Protein AF-A0A2N9J745-F1 (afdb_monomer_lite)

Structure (mmCIF, N/CA/C/O backbone):
data_AF-A0A2N9J745-F1
#
_entry.id   AF-A0A2N9J745-F1
#
loop_
_atom_site.group_PDB
_atom_site.id
_atom_site.type_symbol
_atom_site.label_atom_id
_atom_site.label_alt_id
_atom_site.label_comp_id
_atom_site.label_asym_id
_atom_site.label_entity_id
_atom_site.label_seq_id
_atom_site.pdbx_PDB_ins_code
_atom_site.Cartn_x
_atom_site.Cartn_y
_atom_site.Cartn_z
_atom_site.occupancy
_atom_site.B_iso_or_equiv
_atom_site.auth_seq_id
_atom_site.auth_comp_id
_atom_site.auth_asym_id
_atom_site.auth_atom_id
_atom_site.pdbx_PDB_model_num
ATOM 1 N N . MET A 1 1 ? 0.440 18.560 6.713 1.00 38.03 1 MET A N 1
ATOM 2 C CA . MET A 1 1 ? 0.745 17.687 5.558 1.00 38.03 1 MET A CA 1
ATOM 3 C C . MET A 1 1 ? 1.592 18.512 4.597 1.00 38.03 1 MET A C 1
ATOM 5 O O . MET A 1 1 ? 1.171 19.613 4.282 1.00 38.03 1 MET A O 1
ATOM 9 N N . GLY A 1 2 ? 2.815 18.085 4.268 1.00 36.12 2 GLY A N 1
ATOM 10 C CA . GLY A 1 2 ? 3.718 18.851 3.393 1.00 36.12 2 GLY A CA 1
ATOM 11 C C . GLY A 1 2 ? 3.221 18.895 1.945 1.00 36.12 2 GLY A C 1
ATOM 12 O O . GLY A 1 2 ? 2.556 17.961 1.500 1.00 36.12 2 GLY A O 1
ATOM 13 N N . GLU A 1 3 ? 3.528 19.974 1.224 1.00 37.09 3 GLU A N 1
ATOM 14 C CA . GLU A 1 3 ? 3.187 20.131 -0.193 1.00 37.09 3 GLU A CA 1
ATOM 15 C C . GLU A 1 3 ? 3.947 19.099 -1.037 1.00 37.09 3 GLU A C 1
ATOM 17 O O . GLU A 1 3 ? 5.172 19.138 -1.150 1.00 37.09 3 GLU A O 1
ATOM 22 N N . THR A 1 4 ? 3.218 18.156 -1.629 1.00 54.66 4 THR A N 1
ATOM 23 C CA . THR A 1 4 ? 3.731 17.278 -2.685 1.00 54.66 4 THR A CA 1
ATOM 24 C C . THR A 1 4 ? 2.705 17.240 -3.811 1.00 54.66 4 THR A C 1
ATOM 26 O O . THR A 1 4 ? 1.505 17.287 -3.555 1.00 54.66 4 THR A O 1
ATOM 29 N N . ASN A 1 5 ? 3.161 17.131 -5.060 1.00 63.88 5 ASN A N 1
ATOM 30 C CA . ASN A 1 5 ? 2.295 17.026 -6.243 1.00 63.88 5 ASN A CA 1
ATOM 31 C C . ASN A 1 5 ? 1.721 15.605 -6.430 1.00 63.88 5 ASN A C 1
ATOM 33 O O . ASN A 1 5 ? 1.501 15.166 -7.557 1.00 63.88 5 ASN A O 1
ATOM 37 N N . ILE A 1 6 ? 1.559 14.844 -5.346 1.00 71.81 6 ILE A N 1
ATOM 38 C CA . ILE A 1 6 ? 1.092 13.460 -5.408 1.00 71.81 6 ILE A CA 1
ATOM 39 C C . ILE A 1 6 ? -0.432 13.468 -5.390 1.00 71.81 6 ILE A C 1
ATOM 41 O O . ILE A 1 6 ? -1.047 13.962 -4.446 1.00 71.81 6 ILE A O 1
ATOM 45 N N . ASN A 1 7 ? -1.040 12.904 -6.432 1.00 81.25 7 ASN A N 1
ATOM 46 C CA . ASN A 1 7 ? -2.487 12.795 -6.519 1.00 81.25 7 ASN A CA 1
ATOM 47 C C . ASN A 1 7 ? -2.980 11.632 -5.647 1.00 81.25 7 ASN A C 1
ATOM 49 O O . ASN A 1 7 ? -2.693 10.465 -5.930 1.00 81.25 7 ASN A O 1
ATOM 53 N N . VAL A 1 8 ? -3.699 11.962 -4.575 1.00 86.50 8 VAL A N 1
ATOM 54 C CA . VAL A 1 8 ? -4.327 10.984 -3.681 1.00 86.50 8 VAL A CA 1
ATOM 55 C C . VAL A 1 8 ? -5.703 10.638 -4.239 1.00 86.50 8 VAL A C 1
ATOM 57 O O . VAL A 1 8 ? -6.557 11.507 -4.387 1.00 86.50 8 VAL A O 1
ATOM 60 N N . THR A 1 9 ? -5.911 9.361 -4.541 1.00 88.12 9 THR A N 1
ATOM 61 C CA . THR A 1 9 ? -7.157 8.846 -5.135 1.00 88.12 9 THR A CA 1
ATOM 62 C C . THR A 1 9 ? -8.125 8.323 -4.080 1.00 88.12 9 THR A C 1
ATOM 64 O O . THR A 1 9 ? -9.335 8.455 -4.235 1.00 88.12 9 THR A O 1
ATOM 67 N N . GLU A 1 10 ? -7.605 7.756 -2.989 1.00 91.00 10 GLU A N 1
ATOM 68 C CA . GLU A 1 10 ? -8.407 7.163 -1.920 1.00 91.00 10 GLU A CA 1
ATOM 69 C C . GLU A 1 10 ? -7.658 7.238 -0.582 1.00 91.00 10 GLU A C 1
ATOM 71 O O . GLU A 1 10 ? -6.427 7.173 -0.543 1.00 91.00 10 GLU A O 1
ATOM 76 N N . ILE A 1 11 ? -8.394 7.376 0.523 1.00 90.00 11 ILE A N 1
ATOM 77 C CA . ILE A 1 11 ? -7.850 7.336 1.885 1.00 90.00 11 ILE A CA 1
ATOM 78 C C . ILE A 1 11 ? -8.710 6.382 2.704 1.00 90.00 11 ILE A C 1
ATOM 80 O O . ILE A 1 11 ? -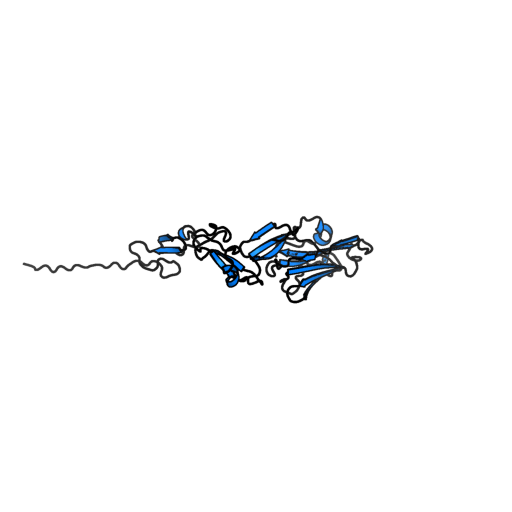9.906 6.618 2.885 1.00 90.00 11 ILE A O 1
ATOM 84 N N . TRP A 1 12 ? -8.094 5.337 3.250 1.00 91.06 12 TRP A N 1
ATOM 85 C CA . TRP A 1 12 ? -8.746 4.442 4.192 1.00 91.06 12 TRP A CA 1
ATOM 86 C C . TRP A 1 12 ? -8.397 4.846 5.610 1.00 91.06 12 TRP A C 1
ATOM 88 O O . TRP A 1 12 ? -7.229 4.990 5.985 1.00 91.06 12 TRP A O 1
ATOM 98 N N . LEU A 1 13 ? -9.434 4.974 6.437 1.00 87.19 13 LEU A N 1
ATOM 99 C CA . LEU A 1 13 ? -9.253 5.353 7.831 1.00 87.19 13 LEU A CA 1
ATOM 100 C C . LEU A 1 13 ? -8.376 4.344 8.579 1.00 87.19 13 LEU A C 1
ATOM 102 O O . LEU A 1 13 ? -7.708 4.755 9.521 1.00 87.19 13 LEU A O 1
ATOM 106 N N . SER A 1 14 ? -8.331 3.078 8.134 1.00 84.00 14 SER A N 1
ATOM 107 C CA . SER A 1 14 ? -7.504 1.975 8.654 1.00 84.00 14 SER A CA 1
ATOM 108 C C . SER A 1 14 ? -5.992 2.225 8.668 1.00 84.00 14 SER A C 1
ATOM 110 O O . SER A 1 14 ? -5.295 1.432 9.292 1.00 84.00 14 SER A O 1
ATOM 112 N N . GLY A 1 15 ? -5.494 3.303 8.053 1.00 87.62 15 GLY A N 1
ATOM 113 C CA . GLY A 1 15 ? -4.063 3.633 8.017 1.00 87.62 15 GLY A CA 1
ATOM 114 C C . GLY A 1 15 ? -3.414 3.415 6.652 1.00 87.62 15 GLY A C 1
ATOM 115 O O . GLY A 1 15 ? -2.195 3.312 6.563 1.00 87.62 15 GLY A O 1
ATOM 116 N N . GLU A 1 16 ? -4.213 3.346 5.587 1.00 91.38 16 GLU A N 1
ATOM 117 C CA . GLU A 1 16 ? -3.726 3.222 4.213 1.00 91.38 16 GLU A CA 1
ATOM 118 C C . GLU A 1 16 ? -4.249 4.376 3.349 1.00 91.38 16 GLU A C 1
ATOM 120 O O . GLU A 1 16 ? -5.315 4.939 3.608 1.00 91.38 16 GLU A O 1
ATOM 125 N N . LEU A 1 17 ? -3.516 4.734 2.302 1.00 91.44 17 LEU A N 1
ATOM 126 C CA . LEU A 1 17 ? -3.957 5.672 1.272 1.00 91.44 17 LEU A CA 1
ATOM 127 C C . LEU A 1 17 ? -3.471 5.211 -0.098 1.00 91.44 17 LEU A C 1
ATOM 129 O O . LEU A 1 17 ? -2.478 4.496 -0.198 1.00 91.44 17 LEU A O 1
ATOM 133 N N . ARG A 1 18 ? -4.162 5.615 -1.159 1.00 91.56 18 ARG A N 1
ATOM 134 C CA . ARG A 1 18 ? -3.836 5.236 -2.533 1.00 91.56 18 ARG A CA 1
ATOM 135 C C . ARG A 1 18 ? -3.440 6.451 -3.347 1.00 91.56 18 ARG A C 1
ATOM 137 O O . ARG A 1 18 ? -4.160 7.451 -3.378 1.00 91.56 18 ARG A O 1
ATOM 144 N N . ILE A 1 19 ? -2.331 6.336 -4.064 1.00 88.38 19 ILE A N 1
ATOM 145 C CA . ILE A 1 19 ? -1.804 7.387 -4.935 1.00 88.38 19 ILE A CA 1
ATOM 146 C C . ILE A 1 19 ? -1.589 6.872 -6.350 1.00 88.38 19 ILE A C 1
ATOM 148 O O . ILE A 1 19 ? -1.430 5.672 -6.562 1.00 88.38 19 ILE A O 1
ATOM 152 N N . THR A 1 20 ? -1.515 7.790 -7.306 1.00 85.12 20 THR A N 1
ATOM 153 C CA . THR A 1 20 ? -0.958 7.495 -8.630 1.00 85.12 20 THR A CA 1
ATOM 154 C C . THR A 1 20 ? 0.567 7.568 -8.588 1.00 85.12 20 THR A C 1
ATOM 156 O O . THR A 1 20 ? 1.124 8.539 -8.065 1.00 85.12 20 THR A O 1
ATOM 159 N N . ALA A 1 21 ? 1.241 6.583 -9.171 1.00 81.00 21 ALA A N 1
ATOM 160 C CA . ALA A 1 21 ? 2.688 6.553 -9.325 1.00 81.00 21 ALA A CA 1
ATOM 161 C C . ALA A 1 21 ? 3.115 6.757 -10.789 1.00 81.00 21 ALA A C 1
ATOM 163 O O . ALA A 1 21 ? 2.308 6.823 -11.707 1.00 81.00 21 ALA A O 1
ATOM 164 N N . TYR A 1 22 ? 4.420 6.881 -11.000 1.00 82.75 22 TYR A N 1
ATOM 165 C CA . TYR A 1 22 ? 5.046 7.047 -12.303 1.00 82.75 22 TYR A CA 1
ATOM 166 C C . TYR A 1 22 ? 5.682 5.724 -12.711 1.00 82.75 22 TYR A C 1
ATOM 168 O O . TYR A 1 22 ? 6.162 4.964 -11.865 1.00 82.75 22 TYR A O 1
ATOM 176 N N . VAL A 1 23 ? 5.697 5.467 -14.014 1.00 88.38 23 VAL A N 1
ATOM 177 C CA . VAL A 1 23 ? 6.301 4.271 -14.600 1.00 88.38 23 VAL A CA 1
ATOM 178 C C . VAL A 1 23 ? 7.723 4.585 -15.048 1.00 88.38 23 VAL A C 1
ATOM 180 O O . VAL A 1 23 ? 7.949 5.582 -15.729 1.00 88.38 23 VAL A O 1
ATOM 183 N N . ALA A 1 24 ? 8.680 3.743 -14.661 1.00 91.69 24 ALA A N 1
ATOM 184 C CA . ALA A 1 24 ? 10.024 3.771 -15.219 1.00 91.69 24 ALA A CA 1
ATOM 185 C C . ALA A 1 24 ? 9.994 3.199 -16.630 1.00 91.69 24 ALA A C 1
ATOM 187 O O . ALA A 1 24 ? 9.346 2.173 -16.843 1.00 91.69 24 ALA A O 1
ATOM 188 N N . GLU A 1 25 ? 10.713 3.820 -17.559 1.00 92.94 25 GLU A N 1
ATOM 189 C CA . GLU A 1 25 ? 10.762 3.369 -18.948 1.00 92.94 25 GLU A CA 1
ATOM 190 C C . GLU A 1 25 ? 12.162 3.485 -19.552 1.00 92.94 25 GLU A C 1
ATOM 192 O O . GLU A 1 25 ? 12.947 4.368 -19.193 1.00 92.94 25 GLU A O 1
ATOM 197 N N . ASP A 1 26 ? 12.480 2.583 -20.475 1.00 95.44 26 ASP A N 1
ATOM 198 C CA . ASP A 1 26 ? 13.692 2.642 -21.289 1.00 95.44 26 ASP A CA 1
ATOM 199 C C . ASP A 1 26 ? 13.382 2.129 -22.698 1.00 95.44 26 ASP A C 1
ATOM 201 O O . ASP A 1 26 ? 13.039 0.957 -22.882 1.00 95.44 26 ASP A O 1
ATOM 205 N N . CYS A 1 27 ? 13.451 3.026 -23.681 1.00 95.50 27 CYS A N 1
ATOM 206 C CA . CYS A 1 27 ? 13.015 2.791 -25.053 1.00 95.50 27 CYS A CA 1
ATOM 207 C C . CYS A 1 27 ? 14.155 2.967 -26.048 1.00 95.50 27 CYS A C 1
ATOM 209 O O . CYS A 1 27 ? 14.960 3.899 -25.955 1.00 95.50 27 CYS A O 1
ATOM 211 N N . TYR A 1 28 ? 14.155 2.117 -27.070 1.00 96.25 28 TYR A N 1
ATOM 212 C CA . TYR A 1 28 ? 15.203 2.055 -28.078 1.00 96.25 28 TYR A CA 1
ATOM 213 C C . TYR A 1 28 ? 14.614 2.055 -29.490 1.00 96.25 28 TYR A C 1
ATOM 215 O O . TYR A 1 28 ? 13.475 1.639 -29.720 1.00 96.25 28 TYR A O 1
ATOM 223 N N . ASN A 1 29 ? 15.389 2.539 -30.458 1.00 95.19 29 ASN A N 1
ATOM 224 C CA . ASN A 1 29 ? 15.079 2.359 -31.873 1.00 95.19 29 ASN A CA 1
ATOM 225 C C . ASN A 1 29 ? 15.618 1.012 -32.397 1.00 95.19 29 ASN A C 1
ATOM 227 O O . ASN A 1 29 ? 16.325 0.297 -31.694 1.00 95.19 29 ASN A O 1
ATOM 231 N N . GLN A 1 30 ? 15.319 0.690 -33.659 1.00 94.50 30 GLN A N 1
ATOM 232 C CA . GLN A 1 30 ? 15.691 -0.591 -34.275 1.00 94.50 30 GLN A CA 1
ATOM 233 C C . GLN A 1 30 ? 17.206 -0.857 -34.310 1.00 94.50 30 GLN A C 1
ATOM 235 O O . GLN A 1 30 ? 17.628 -2.001 -34.412 1.00 94.50 30 GLN A O 1
ATOM 240 N N . THR A 1 31 ? 18.036 0.185 -34.237 1.00 95.00 31 THR A N 1
ATOM 241 C CA . THR A 1 31 ? 19.502 0.064 -34.243 1.00 95.00 31 THR A CA 1
ATOM 242 C C . THR A 1 31 ? 20.105 0.105 -32.836 1.00 95.00 31 THR A C 1
ATOM 244 O O . THR A 1 31 ? 21.306 0.319 -32.715 1.00 95.00 31 THR A O 1
ATOM 247 N N . GLY A 1 32 ? 19.289 0.015 -31.780 1.00 94.19 32 GLY A N 1
ATOM 248 C CA . GLY A 1 32 ? 19.752 0.027 -30.390 1.00 94.19 32 GLY A CA 1
ATOM 249 C C . GLY A 1 32 ? 20.084 1.410 -29.818 1.00 94.19 32 GLY A C 1
ATOM 250 O O . GLY A 1 32 ? 20.638 1.511 -28.723 1.00 94.19 32 GLY A O 1
ATOM 251 N N . TRP A 1 33 ? 19.747 2.510 -30.501 1.00 96.00 33 TRP A N 1
ATOM 252 C CA . TRP A 1 33 ? 19.892 3.845 -29.910 1.00 96.00 33 TRP A CA 1
ATOM 253 C C . TRP A 1 33 ? 18.745 4.114 -28.946 1.00 96.00 33 TRP A C 1
ATOM 255 O O . TRP A 1 33 ? 17.577 4.032 -29.327 1.00 96.00 33 TRP A O 1
ATOM 265 N N . ARG A 1 34 ? 19.082 4.487 -27.710 1.00 95.62 34 ARG A N 1
ATOM 266 C CA . ARG A 1 34 ? 18.101 4.899 -26.703 1.00 95.62 34 ARG A CA 1
ATOM 267 C C . ARG A 1 34 ? 17.419 6.196 -27.139 1.00 95.62 34 ARG A C 1
ATOM 269 O O . ARG A 1 34 ? 18.094 7.209 -27.324 1.00 95.62 34 ARG A O 1
ATOM 276 N N . ILE A 1 35 ? 16.100 6.152 -27.291 1.00 95.25 35 ILE A N 1
ATOM 277 C CA . ILE A 1 35 ? 15.274 7.280 -27.749 1.00 95.25 35 ILE A CA 1
ATOM 278 C C . ILE A 1 35 ? 14.490 7.934 -26.620 1.00 95.25 35 ILE A C 1
ATOM 280 O O . ILE A 1 35 ? 14.228 9.130 -26.697 1.00 95.25 35 ILE A O 1
ATOM 284 N N . ASP A 1 36 ? 14.146 7.171 -25.584 1.00 91.69 36 ASP A N 1
ATOM 285 C CA . ASP A 1 36 ? 13.394 7.675 -24.442 1.00 91.69 36 ASP A CA 1
ATOM 286 C C . ASP A 1 36 ? 13.806 6.951 -23.161 1.00 91.69 36 ASP A C 1
ATOM 288 O O . ASP A 1 36 ? 14.213 5.786 -23.202 1.00 91.69 36 ASP A O 1
ATOM 292 N N . ASN A 1 37 ? 13.753 7.656 -22.034 1.00 92.81 37 ASN A N 1
ATOM 293 C CA . ASN A 1 37 ? 14.082 7.104 -20.726 1.00 92.81 37 ASN A CA 1
ATOM 294 C C . ASN A 1 37 ? 13.452 7.924 -19.601 1.00 92.81 37 ASN A C 1
ATOM 296 O O . ASN A 1 37 ? 13.699 9.124 -19.483 1.00 92.81 37 ASN A O 1
ATOM 300 N N . ASN A 1 38 ? 12.767 7.231 -18.697 1.00 89.81 38 ASN A N 1
ATOM 301 C CA . ASN A 1 38 ? 12.211 7.802 -17.482 1.00 89.81 38 ASN A CA 1
ATOM 302 C C . ASN A 1 38 ? 12.659 6.995 -16.261 1.00 89.81 38 ASN A C 1
ATOM 304 O O . ASN A 1 38 ? 12.547 5.769 -16.227 1.00 89.81 38 ASN A O 1
ATOM 308 N N . ILE A 1 39 ? 13.154 7.693 -15.241 1.00 87.25 39 ILE A N 1
ATOM 309 C CA . ILE A 1 39 ? 13.615 7.100 -13.981 1.00 87.25 39 ILE A CA 1
ATOM 310 C C . ILE A 1 39 ? 12.875 7.804 -12.839 1.00 87.25 39 ILE A C 1
ATOM 312 O O . ILE A 1 39 ? 13.339 8.840 -12.347 1.00 87.25 39 ILE A O 1
ATOM 316 N N . PRO A 1 40 ? 11.699 7.295 -12.439 1.00 84.31 40 PRO A N 1
ATOM 317 C CA . PRO A 1 40 ? 10.906 7.909 -11.397 1.00 84.31 40 PRO A CA 1
ATOM 318 C C . PRO A 1 40 ? 11.539 7.674 -10.027 1.00 84.31 40 PRO A C 1
ATOM 320 O O . PRO A 1 40 ? 11.879 6.552 -9.645 1.00 84.31 40 PRO A O 1
ATOM 323 N N . TRP A 1 41 ? 11.627 8.752 -9.253 1.00 80.12 41 TRP A N 1
ATOM 324 C CA . TRP A 1 41 ? 12.040 8.716 -7.858 1.00 80.12 41 TRP A CA 1
ATOM 325 C C . TRP A 1 41 ? 10.891 9.189 -6.970 1.00 80.12 41 TRP A C 1
ATOM 327 O O . TRP A 1 41 ? 10.210 10.169 -7.274 1.00 80.12 41 TRP A O 1
ATOM 337 N N . PHE A 1 42 ? 10.692 8.493 -5.855 1.00 77.56 42 PHE A N 1
ATOM 338 C CA . PHE A 1 42 ? 9.679 8.821 -4.862 1.00 77.56 42 PHE A CA 1
ATOM 339 C C . PHE A 1 42 ? 10.339 9.114 -3.526 1.00 77.56 42 PHE A C 1
ATOM 341 O O . PHE A 1 42 ? 11.127 8.318 -3.006 1.00 77.56 42 PHE A O 1
ATOM 348 N N . ARG A 1 43 ? 9.983 10.265 -2.954 1.00 78.12 43 ARG A N 1
ATOM 349 C CA . ARG A 1 43 ? 10.400 10.659 -1.612 1.00 78.12 43 ARG A CA 1
ATOM 350 C C . ARG A 1 43 ? 9.171 10.807 -0.725 1.00 78.12 43 ARG A C 1
ATOM 352 O O . ARG A 1 43 ? 8.492 11.829 -0.777 1.00 78.12 43 ARG A O 1
ATOM 359 N N . LEU A 1 44 ? 8.889 9.775 0.063 1.00 79.19 44 LEU A N 1
ATOM 360 C CA . LEU A 1 44 ? 7.674 9.611 0.863 1.00 79.19 44 LEU A CA 1
ATOM 361 C C . LEU A 1 44 ? 8.042 9.407 2.344 1.00 79.19 44 LEU A C 1
ATOM 363 O O . LEU A 1 44 ? 7.722 8.375 2.933 1.00 79.19 44 LEU A O 1
ATOM 367 N N . PRO A 1 45 ? 8.723 10.377 2.984 1.00 74.75 45 PRO A N 1
ATOM 368 C CA . PRO A 1 45 ? 9.357 10.173 4.288 1.00 74.75 45 PRO A CA 1
ATOM 369 C C . PRO A 1 45 ? 8.382 9.704 5.376 1.00 74.75 45 PRO A C 1
ATOM 371 O O . PRO A 1 45 ? 8.785 8.948 6.258 1.00 74.75 45 PRO A O 1
ATOM 374 N N . ASN A 1 46 ? 7.112 10.103 5.263 1.00 79.19 46 ASN A N 1
ATOM 375 C CA . ASN A 1 46 ? 6.055 9.828 6.235 1.00 79.19 46 ASN A CA 1
ATOM 376 C C . ASN A 1 46 ? 5.027 8.795 5.738 1.00 79.19 46 ASN A C 1
ATOM 378 O O . ASN A 1 46 ? 4.047 8.541 6.432 1.00 79.19 46 ASN A O 1
ATOM 382 N N . PHE A 1 47 ? 5.213 8.245 4.533 1.00 84.25 47 PHE A N 1
ATOM 383 C CA . PHE A 1 47 ? 4.239 7.366 3.884 1.00 84.25 47 PHE A CA 1
ATOM 384 C C . PHE A 1 47 ? 4.927 6.123 3.301 1.00 84.25 47 PHE A C 1
ATOM 386 O O . PHE A 1 47 ? 5.148 6.064 2.087 1.00 84.25 47 PHE A O 1
ATOM 393 N N . PRO A 1 48 ? 5.322 5.152 4.148 1.00 84.69 48 PRO A N 1
ATOM 394 C CA . PRO A 1 48 ? 5.945 3.922 3.675 1.00 84.69 48 PRO A CA 1
ATOM 395 C C . PRO A 1 48 ? 5.055 3.193 2.669 1.00 84.69 48 PRO A C 1
ATOM 397 O O . PRO A 1 48 ? 3.834 3.155 2.820 1.00 84.69 48 PRO A O 1
ATOM 400 N N . VAL A 1 49 ? 5.659 2.573 1.658 1.00 85.69 49 VAL A N 1
ATOM 401 C CA . VAL A 1 49 ? 4.924 1.705 0.726 1.00 85.69 49 VAL A CA 1
ATOM 402 C C . VAL A 1 49 ? 4.376 0.490 1.480 1.00 85.69 49 VAL A C 1
ATOM 404 O O . VAL A 1 49 ? 5.078 -0.106 2.292 1.00 85.69 49 VAL A O 1
ATOM 407 N N . SER A 1 50 ? 3.117 0.113 1.229 1.00 86.31 50 SER A N 1
ATOM 408 C CA . SER A 1 50 ? 2.542 -1.093 1.837 1.00 86.31 50 SER A CA 1
ATOM 409 C C . SER A 1 50 ? 3.148 -2.352 1.207 1.00 86.31 50 SER A C 1
ATOM 411 O O . SER A 1 50 ? 2.931 -2.637 0.026 1.00 86.31 50 SER A O 1
ATOM 413 N N . ASN A 1 51 ? 3.909 -3.116 1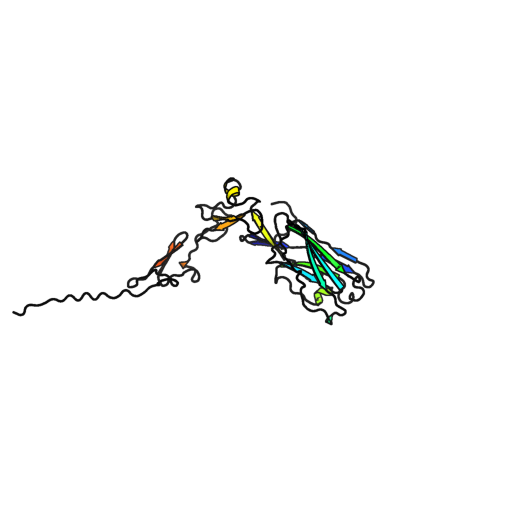.988 1.00 78.88 51 ASN A N 1
ATOM 414 C CA . ASN A 1 51 ? 4.549 -4.365 1.564 1.00 78.88 51 ASN A CA 1
ATOM 415 C C . ASN A 1 51 ? 3.574 -5.523 1.290 1.00 78.88 51 ASN A C 1
ATOM 417 O O . ASN A 1 51 ? 3.939 -6.467 0.596 1.00 78.88 51 ASN A O 1
ATOM 421 N N . THR A 1 52 ? 2.354 -5.455 1.824 1.00 82.75 52 THR A N 1
ATOM 422 C CA . THR A 1 52 ? 1.328 -6.502 1.698 1.00 82.75 52 THR A CA 1
ATOM 423 C C . THR A 1 52 ? 0.317 -6.212 0.602 1.00 82.75 52 THR A C 1
ATOM 425 O O . THR A 1 52 ? -0.388 -7.121 0.179 1.00 82.75 52 THR A O 1
ATOM 428 N N . ARG A 1 53 ? 0.227 -4.959 0.143 1.00 87.88 53 ARG A N 1
ATOM 429 C CA . ARG A 1 53 ? -0.754 -4.545 -0.866 1.00 87.88 53 ARG A CA 1
ATOM 430 C C . ARG A 1 53 ? -0.160 -4.158 -2.201 1.00 87.88 53 ARG A C 1
ATOM 432 O O . ARG A 1 53 ? -0.922 -3.942 -3.136 1.00 87.88 53 ARG A O 1
ATOM 439 N N . ASN A 1 54 ? 1.162 -4.068 -2.313 1.00 86.75 54 ASN A N 1
ATOM 440 C CA . ASN A 1 54 ? 1.816 -3.703 -3.561 1.00 86.75 54 ASN A CA 1
ATOM 441 C C . ASN A 1 54 ? 2.776 -4.778 -4.047 1.00 86.75 54 ASN A C 1
ATOM 443 O O . ASN A 1 54 ? 3.414 -5.481 -3.269 1.00 86.75 54 ASN A O 1
ATOM 447 N N . LYS A 1 55 ? 2.946 -4.815 -5.366 1.00 85.44 55 LYS A N 1
ATOM 448 C CA . LYS A 1 55 ? 3.955 -5.609 -6.057 1.00 85.44 55 LYS A CA 1
ATOM 449 C C . LYS A 1 55 ? 4.831 -4.712 -6.921 1.00 85.44 55 LYS A C 1
ATOM 451 O O . LYS A 1 55 ? 4.345 -3.815 -7.612 1.00 85.44 55 LYS A O 1
ATOM 456 N N . PHE A 1 56 ? 6.129 -4.995 -6.930 1.00 87.06 56 PHE A N 1
ATOM 457 C CA . PHE A 1 56 ? 7.026 -4.474 -7.954 1.00 87.06 56 PHE A CA 1
ATOM 458 C C . PHE A 1 56 ? 6.851 -5.301 -9.230 1.00 87.06 56 PHE A C 1
ATOM 460 O O . PHE A 1 56 ? 6.861 -6.528 -9.163 1.00 87.06 56 PHE A O 1
ATOM 467 N N . THR A 1 57 ? 6.646 -4.639 -10.368 1.00 87.25 57 THR A N 1
ATOM 468 C CA . THR A 1 57 ? 6.396 -5.272 -11.667 1.00 87.25 57 THR A CA 1
ATOM 469 C C . THR A 1 57 ? 7.363 -4.718 -12.705 1.00 87.25 57 THR A C 1
ATOM 471 O O . THR A 1 57 ? 7.564 -3.508 -12.785 1.00 87.25 57 THR A O 1
ATOM 474 N N . ALA A 1 58 ? 7.919 -5.607 -13.526 1.00 90.25 58 ALA A N 1
ATOM 475 C CA . ALA A 1 58 ? 8.691 -5.265 -14.713 1.00 90.25 58 ALA A CA 1
ATOM 476 C C . ALA A 1 58 ? 8.036 -5.876 -15.957 1.00 90.25 58 ALA A C 1
ATOM 478 O O . ALA A 1 58 ? 7.525 -6.996 -15.899 1.00 90.25 58 ALA A O 1
ATOM 479 N N . ILE A 1 59 ? 8.057 -5.140 -17.065 1.00 90.44 59 ILE A N 1
ATOM 480 C CA . ILE A 1 59 ? 7.517 -5.544 -18.362 1.00 90.44 59 ILE A CA 1
ATOM 481 C C . ILE A 1 59 ? 8.603 -5.341 -19.405 1.00 90.44 59 ILE A C 1
ATOM 483 O O . ILE A 1 59 ? 9.153 -4.249 -19.526 1.00 90.44 59 ILE A O 1
ATOM 487 N N . GLY A 1 60 ? 8.863 -6.380 -20.184 1.00 91.62 60 GLY A N 1
ATOM 488 C CA . GLY A 1 60 ? 9.756 -6.305 -21.326 1.00 91.62 60 GLY A CA 1
ATOM 489 C C . GLY A 1 60 ? 10.427 -7.638 -21.616 1.00 91.62 60 GLY A C 1
ATOM 490 O O . GLY A 1 60 ? 10.239 -8.629 -20.901 1.00 91.62 60 GLY A O 1
ATOM 491 N N . CYS A 1 61 ? 11.176 -7.646 -22.702 1.00 91.94 61 CYS A N 1
ATOM 492 C CA . CYS A 1 61 ? 12.055 -8.702 -23.151 1.00 91.94 61 CYS A CA 1
ATOM 493 C C . CYS A 1 61 ? 13.449 -8.093 -23.279 1.00 91.94 61 CYS A C 1
ATOM 495 O O . CYS A 1 61 ? 13.556 -6.944 -23.689 1.00 91.94 61 CYS A O 1
ATOM 497 N N . ASP A 1 62 ? 14.509 -8.836 -22.951 1.00 93.12 62 ASP A N 1
ATOM 498 C CA . ASP A 1 62 ? 15.857 -8.253 -22.881 1.00 93.12 62 ASP A CA 1
ATOM 499 C C . ASP A 1 62 ? 15.957 -7.157 -21.794 1.00 93.12 62 ASP A C 1
ATOM 501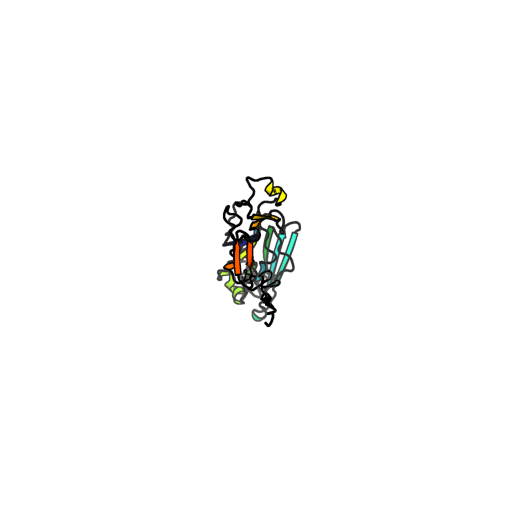 O O . ASP A 1 62 ? 16.685 -6.178 -21.926 1.00 93.12 62 ASP A O 1
ATOM 505 N N . THR A 1 63 ? 15.229 -7.348 -20.686 1.00 92.50 63 THR A N 1
ATOM 506 C CA . THR A 1 63 ? 14.963 -6.330 -19.661 1.00 92.50 63 THR A CA 1
ATOM 507 C C . THR A 1 63 ? 15.494 -6.736 -18.293 1.00 92.50 63 THR A C 1
ATOM 509 O O . THR A 1 63 ? 15.270 -7.858 -17.826 1.00 92.50 63 THR A O 1
ATOM 512 N N . TYR A 1 64 ? 16.086 -5.783 -17.577 1.00 93.00 64 TYR A N 1
ATOM 513 C CA . TYR A 1 64 ? 16.253 -5.858 -16.132 1.00 93.00 64 TYR A CA 1
ATOM 514 C C . TYR A 1 64 ? 15.752 -4.584 -15.457 1.00 93.00 64 TYR A C 1
ATOM 516 O O . TYR A 1 64 ? 16.007 -3.465 -15.898 1.00 93.00 64 TYR A O 1
ATOM 524 N N . ALA A 1 65 ? 15.029 -4.761 -14.361 1.00 92.50 65 ALA A N 1
ATOM 525 C CA . ALA A 1 65 ? 14.490 -3.685 -13.554 1.00 92.50 65 ALA A CA 1
ATOM 526 C C . ALA A 1 65 ? 14.968 -3.822 -12.116 1.00 92.50 65 ALA A C 1
ATOM 528 O O . ALA A 1 65 ? 15.061 -4.930 -11.587 1.00 92.50 65 ALA A O 1
ATOM 529 N N . MET A 1 66 ? 15.247 -2.699 -11.471 1.00 90.06 66 MET A N 1
ATOM 530 C CA . MET A 1 66 ? 15.676 -2.656 -10.081 1.00 90.06 66 MET A CA 1
ATOM 531 C C . MET A 1 66 ? 14.882 -1.602 -9.331 1.00 90.06 66 MET A C 1
ATOM 533 O O . MET A 1 66 ? 14.660 -0.503 -9.838 1.00 90.06 66 MET A O 1
ATOM 537 N N . ILE A 1 67 ? 14.500 -1.936 -8.107 1.00 86.75 67 ILE A N 1
ATOM 538 C CA . ILE A 1 67 ? 13.969 -0.995 -7.135 1.00 86.75 67 ILE A CA 1
ATOM 539 C C . ILE A 1 67 ? 14.924 -0.944 -5.948 1.00 86.75 67 ILE A C 1
ATOM 541 O O . ILE A 1 67 ? 15.307 -1.972 -5.382 1.00 86.75 67 ILE A O 1
ATOM 545 N N . TRP A 1 68 ? 15.313 0.272 -5.587 1.00 83.88 68 TRP A N 1
ATOM 546 C CA . TRP A 1 68 ? 16.171 0.537 -4.440 1.00 83.88 68 TRP A CA 1
ATOM 547 C C . TRP A 1 68 ? 15.396 1.380 -3.451 1.00 83.88 68 TRP A C 1
ATOM 549 O O . TRP A 1 68 ? 14.859 2.421 -3.827 1.00 83.88 68 TRP A O 1
ATOM 559 N N . GLY A 1 69 ? 15.344 0.928 -2.206 1.00 77.88 69 GLY A N 1
ATOM 560 C CA . GLY A 1 69 ? 14.631 1.588 -1.129 1.00 77.88 69 GLY A CA 1
ATOM 561 C C . GLY A 1 69 ? 15.528 1.866 0.069 1.00 77.88 69 GLY A C 1
ATOM 562 O O . GLY A 1 69 ? 16.529 1.180 0.294 1.00 77.88 69 GLY A O 1
ATOM 563 N N . SER A 1 70 ? 15.160 2.877 0.851 1.00 69.69 70 SER A N 1
ATOM 564 C CA . SER A 1 70 ? 15.815 3.190 2.122 1.00 69.69 70 SER A CA 1
ATOM 565 C C . SER A 1 70 ? 14.781 3.453 3.218 1.00 69.69 70 SER A C 1
ATOM 567 O O . SER A 1 70 ? 13.920 4.323 3.043 1.00 69.69 70 SER A O 1
ATOM 569 N N . SER A 1 71 ? 14.903 2.752 4.347 1.00 65.75 71 SER A N 1
ATOM 570 C CA . SER A 1 71 ? 14.272 3.114 5.628 1.00 65.75 71 SER A CA 1
ATOM 571 C C . SER A 1 71 ? 15.343 3.192 6.729 1.00 65.75 71 SER A C 1
ATOM 573 O O . SER A 1 71 ? 15.817 4.287 7.019 1.00 65.75 71 SER A O 1
ATOM 575 N N . GLU A 1 72 ? 15.808 2.048 7.243 1.00 63.25 72 GLU A N 1
ATOM 576 C CA . GLU A 1 72 ? 16.953 1.913 8.171 1.00 63.25 72 GLU A CA 1
ATOM 577 C C . GLU A 1 72 ? 18.190 1.283 7.508 1.00 63.25 72 GLU A C 1
ATOM 579 O O . GLU A 1 72 ? 19.328 1.594 7.856 1.00 63.25 72 GLU A O 1
ATOM 584 N N . THR A 1 73 ? 17.970 0.417 6.517 1.00 63.03 73 THR A N 1
ATOM 585 C CA . THR A 1 73 ? 19.009 -0.188 5.674 1.00 63.03 73 THR A CA 1
ATOM 586 C C . THR A 1 73 ? 18.688 0.060 4.203 1.00 63.03 73 THR A C 1
ATOM 588 O O . THR A 1 73 ? 17.539 0.328 3.840 1.00 63.03 73 THR A O 1
ATOM 591 N N . THR A 1 74 ? 19.705 0.021 3.340 1.00 71.25 74 THR A N 1
ATOM 592 C CA . THR A 1 74 ? 19.486 0.087 1.891 1.00 71.25 74 THR A CA 1
ATOM 593 C C . THR A 1 74 ? 19.090 -1.284 1.388 1.00 71.25 74 THR A C 1
ATOM 595 O O . THR A 1 74 ? 19.867 -2.235 1.487 1.00 71.25 74 THR A O 1
ATOM 598 N N . TYR A 1 75 ? 17.900 -1.373 0.817 1.00 74.19 75 TYR A N 1
ATOM 599 C CA . TYR A 1 75 ? 17.391 -2.598 0.236 1.00 74.19 75 TYR A CA 1
ATOM 600 C C . TYR A 1 75 ? 17.320 -2.463 -1.278 1.00 74.19 75 TYR A C 1
ATOM 602 O O . TYR A 1 75 ? 16.999 -1.404 -1.817 1.00 74.19 75 TYR A O 1
ATOM 610 N N . THR A 1 76 ? 17.645 -3.544 -1.974 1.00 80.69 76 THR A N 1
ATOM 611 C CA . THR A 1 76 ? 17.599 -3.619 -3.431 1.00 80.69 76 THR A CA 1
ATOM 612 C C . THR A 1 76 ? 16.948 -4.923 -3.827 1.00 80.69 76 THR A C 1
ATOM 614 O O . THR A 1 76 ? 17.376 -5.987 -3.384 1.00 80.69 76 THR A O 1
ATOM 617 N N . THR A 1 77 ? 15.955 -4.847 -4.700 1.00 84.69 77 THR A N 1
ATOM 618 C CA . THR A 1 77 ? 15.415 -6.022 -5.378 1.00 84.69 77 THR A CA 1
ATOM 619 C C . THR A 1 77 ? 15.187 -5.709 -6.840 1.00 84.69 77 THR A C 1
ATOM 621 O O . THR A 1 77 ? 15.275 -4.557 -7.269 1.00 84.69 77 THR A O 1
ATOM 624 N N . GLY A 1 78 ? 14.951 -6.739 -7.634 1.00 86.38 78 GLY A N 1
ATOM 625 C CA . GLY A 1 78 ? 14.877 -6.570 -9.066 1.00 86.38 78 GLY A CA 1
ATOM 626 C C . GLY A 1 78 ? 14.206 -7.724 -9.768 1.00 86.38 78 GLY A C 1
ATOM 627 O O . GLY A 1 78 ? 13.928 -8.775 -9.191 1.00 86.38 78 GLY A O 1
ATOM 628 N N . CYS A 1 79 ? 13.964 -7.476 -11.042 1.00 88.00 79 CYS A N 1
ATOM 629 C CA . CYS A 1 79 ? 13.321 -8.383 -11.955 1.00 88.00 79 CYS A CA 1
ATOM 630 C C . CYS A 1 79 ? 14.113 -8.472 -13.241 1.00 88.00 79 CYS A C 1
ATOM 632 O O . CYS A 1 79 ? 14.593 -7.464 -13.749 1.00 88.00 79 CYS A O 1
ATOM 634 N N . ILE A 1 80 ? 14.242 -9.687 -13.757 1.00 89.06 80 ILE A N 1
ATOM 635 C CA . ILE A 1 80 ? 14.936 -9.972 -15.007 1.00 89.06 80 ILE A CA 1
ATOM 636 C C . ILE A 1 80 ? 13.952 -10.711 -15.907 1.00 89.06 80 ILE A C 1
ATOM 638 O O . ILE A 1 80 ? 13.327 -11.680 -15.473 1.00 89.06 80 ILE A O 1
ATOM 642 N N . SER A 1 81 ? 13.820 -10.245 -17.144 1.00 89.25 81 SER A N 1
ATOM 643 C CA . SER A 1 81 ? 12.982 -10.850 -18.174 1.00 89.25 81 SER A CA 1
ATOM 644 C C . SER A 1 81 ? 13.790 -10.982 -19.458 1.00 89.25 81 SER A C 1
ATOM 646 O O . SER A 1 81 ? 14.155 -9.991 -20.089 1.00 89.25 81 SER A O 1
ATOM 648 N N . LEU A 1 82 ? 14.098 -12.223 -19.829 1.00 89.56 82 LEU A N 1
ATOM 649 C CA . LEU A 1 82 ? 14.877 -12.562 -21.015 1.00 89.56 82 LEU A CA 1
ATOM 650 C C . LEU A 1 82 ? 14.047 -13.489 -21.898 1.00 89.56 82 LEU A C 1
ATOM 652 O O . LEU A 1 82 ? 13.566 -14.523 -21.436 1.00 89.56 82 LEU A O 1
ATOM 656 N N . CYS A 1 83 ? 13.910 -13.130 -23.167 1.00 89.00 83 CYS A N 1
ATOM 657 C CA . CYS A 1 83 ? 13.266 -13.941 -24.191 1.00 89.00 83 CYS A CA 1
ATOM 658 C C . CYS A 1 83 ? 13.953 -13.700 -25.537 1.00 89.00 83 CYS A C 1
ATOM 660 O O . CYS A 1 83 ? 14.614 -12.680 -25.729 1.00 89.00 83 CYS A O 1
ATOM 662 N N . ALA A 1 84 ? 13.831 -14.668 -26.445 1.00 85.62 84 ALA A N 1
ATOM 663 C CA . ALA A 1 84 ? 14.355 -14.556 -27.803 1.00 85.62 84 ALA A CA 1
ATOM 664 C C . ALA A 1 84 ? 13.239 -14.186 -28.786 1.00 85.62 84 ALA A C 1
ATOM 666 O O . ALA A 1 84 ? 13.442 -13.365 -29.672 1.00 85.62 84 ALA A O 1
ATOM 667 N N . ASP A 1 85 ? 12.046 -14.753 -28.590 1.00 86.75 85 ASP A N 1
ATOM 668 C CA . ASP A 1 85 ? 10.874 -14.508 -29.419 1.00 86.75 85 ASP A CA 1
ATOM 669 C C . ASP A 1 85 ? 9.656 -14.086 -28.587 1.00 86.75 85 ASP A C 1
ATOM 671 O O . ASP A 1 85 ? 9.482 -14.480 -27.431 1.00 86.75 85 ASP A O 1
ATOM 675 N N . LYS A 1 86 ? 8.704 -13.401 -29.236 1.00 86.00 86 LYS A N 1
ATOM 676 C CA . LYS A 1 86 ? 7.393 -13.049 -28.657 1.00 86.00 86 LYS A CA 1
ATOM 677 C C . LYS A 1 86 ? 6.630 -14.256 -28.084 1.00 86.00 86 LYS A C 1
ATOM 679 O O . LYS A 1 86 ? 5.823 -14.098 -27.176 1.00 86.00 86 LYS A O 1
ATOM 684 N N . LYS A 1 87 ? 6.866 -15.456 -28.622 1.00 86.38 87 LYS A N 1
ATOM 685 C CA . LYS A 1 87 ? 6.227 -16.713 -28.192 1.00 86.38 87 LYS A CA 1
ATOM 686 C C . LYS A 1 87 ? 6.779 -17.259 -26.867 1.00 86.38 87 LYS A C 1
ATOM 688 O O . LYS A 1 87 ? 6.100 -18.047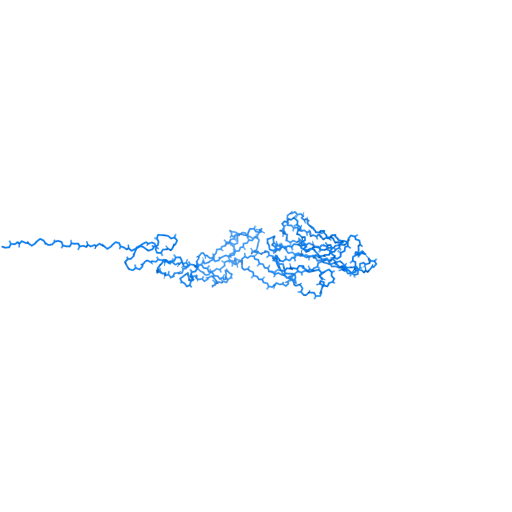 -26.220 1.00 86.38 87 LYS A O 1
ATOM 693 N N . ASP A 1 88 ? 7.989 -16.848 -26.483 1.00 83.00 88 ASP A N 1
ATOM 694 C CA . ASP A 1 88 ? 8.656 -17.294 -25.254 1.00 83.00 88 ASP A CA 1
ATOM 695 C C . ASP A 1 88 ? 8.218 -16.460 -24.043 1.00 83.00 88 ASP A C 1
ATOM 697 O O . ASP A 1 88 ? 8.528 -16.788 -22.897 1.00 83.00 88 ASP A O 1
ATOM 701 N N . VAL A 1 89 ? 7.496 -15.366 -24.299 1.00 81.38 89 VAL A N 1
ATOM 702 C CA . VAL A 1 89 ? 6.947 -14.477 -23.283 1.00 81.38 89 VAL A CA 1
ATOM 703 C C . VAL A 1 89 ? 5.880 -15.237 -22.507 1.00 81.38 89 VAL A C 1
ATOM 705 O O . VAL A 1 89 ? 4.772 -15.477 -22.985 1.00 81.38 89 VAL A O 1
ATOM 708 N N . VAL A 1 90 ? 6.220 -15.608 -21.279 1.00 73.00 90 VAL A N 1
ATOM 709 C CA . VAL A 1 90 ? 5.266 -16.181 -20.332 1.00 73.00 90 VAL A CA 1
ATOM 710 C C . VAL A 1 90 ? 4.595 -15.037 -19.582 1.00 73.00 90 VAL A C 1
ATOM 712 O O . VAL A 1 90 ? 5.270 -14.106 -19.146 1.00 73.00 90 VAL A O 1
ATOM 715 N N . GLU A 1 91 ? 3.281 -15.126 -19.371 1.00 65.19 91 GLU A N 1
ATOM 716 C CA . GLU A 1 91 ? 2.544 -14.238 -18.465 1.00 65.19 91 GLU A CA 1
ATOM 717 C C . GLU A 1 91 ? 2.978 -14.479 -17.009 1.00 65.19 91 GLU A C 1
ATOM 719 O O . GLU A 1 91 ? 2.299 -15.125 -16.211 1.00 65.19 91 GLU A O 1
ATOM 724 N N . ARG A 1 92 ? 4.167 -14.000 -16.657 1.00 57.66 92 ARG A N 1
ATOM 725 C CA . ARG A 1 92 ? 4.704 -14.045 -15.304 1.00 57.66 92 ARG A CA 1
ATOM 726 C C . ARG A 1 92 ? 5.120 -12.643 -14.916 1.00 57.66 92 ARG A C 1
ATOM 728 O O . ARG A 1 92 ? 6.092 -12.106 -15.433 1.00 57.66 92 ARG A O 1
ATOM 735 N N . SER A 1 93 ? 4.394 -12.061 -13.968 1.00 54.16 93 SER A N 1
ATOM 736 C CA . SER A 1 93 ? 4.909 -10.919 -13.227 1.00 54.16 93 SER A CA 1
ATOM 737 C C . SER A 1 93 ? 6.096 -11.404 -12.410 1.00 54.16 93 SER A C 1
ATOM 739 O O . SER A 1 93 ? 5.939 -12.265 -11.542 1.00 54.16 93 SER A O 1
ATOM 741 N N . CYS A 1 94 ? 7.281 -10.874 -12.683 1.00 59.53 94 CYS A N 1
ATOM 742 C CA . CYS A 1 94 ? 8.352 -11.003 -11.718 1.00 59.53 94 CYS A CA 1
ATOM 743 C C . CYS A 1 94 ? 7.982 -10.171 -10.484 1.00 59.53 94 CYS A C 1
ATOM 745 O O . CYS A 1 94 ? 7.665 -8.990 -10.605 1.00 59.53 94 CYS A O 1
ATOM 747 N N . SER A 1 95 ? 7.999 -10.810 -9.317 1.00 54.56 95 SER A N 1
ATOM 748 C CA . SER A 1 95 ? 7.886 -10.162 -8.015 1.00 54.56 95 SER A CA 1
ATOM 749 C C . SER A 1 95 ? 9.222 -10.362 -7.312 1.00 54.56 95 SER A C 1
ATOM 751 O O . SER A 1 95 ? 9.595 -11.493 -7.000 1.00 54.56 95 SER A O 1
ATOM 753 N N . GLY A 1 96 ? 9.984 -9.280 -7.148 1.00 52.66 96 GLY A N 1
ATOM 754 C CA . GLY A 1 96 ? 11.272 -9.321 -6.458 1.00 52.66 96 GLY A CA 1
ATOM 755 C C . GLY A 1 96 ? 11.127 -9.888 -5.040 1.00 52.66 96 GLY A C 1
ATOM 756 O O . GLY A 1 96 ? 10.134 -9.637 -4.360 1.00 52.66 96 GLY A O 1
ATOM 757 N N . ILE A 1 97 ? 12.110 -10.673 -4.592 1.00 44.75 97 ILE A N 1
ATOM 758 C CA . ILE A 1 97 ? 12.096 -11.321 -3.273 1.00 44.75 97 ILE A CA 1
ATOM 759 C C . ILE A 1 97 ? 12.442 -10.290 -2.194 1.00 44.75 97 ILE A C 1
ATOM 761 O O . ILE A 1 97 ? 13.622 -10.068 -1.923 1.00 44.75 97 ILE A O 1
ATOM 765 N N . GLY A 1 98 ? 11.428 -9.691 -1.564 1.00 51.94 98 GLY A N 1
ATOM 766 C CA . GLY A 1 98 ? 11.515 -9.089 -0.228 1.00 51.94 98 GLY A CA 1
ATOM 767 C C . GLY A 1 98 ? 10.558 -7.925 0.034 1.00 51.94 98 GLY A C 1
ATOM 768 O O . GLY A 1 98 ? 9.809 -7.494 -0.839 1.00 51.94 98 GLY A O 1
ATOM 769 N N . SER A 1 99 ? 10.537 -7.497 1.296 1.00 60.28 99 SER A N 1
ATOM 770 C CA . SER A 1 99 ? 9.518 -6.600 1.847 1.00 60.28 99 SER A CA 1
ATOM 771 C C . SER A 1 99 ? 9.651 -5.182 1.295 1.00 60.28 99 SER A C 1
ATOM 773 O O . SER A 1 99 ? 10.722 -4.595 1.412 1.00 60.28 99 SER A O 1
ATOM 775 N N . LEU A 1 100 ? 8.581 -4.613 0.728 1.00 63.75 100 LEU A N 1
ATOM 776 C CA . LEU A 1 100 ? 8.556 -3.240 0.199 1.00 63.75 100 LEU A CA 1
ATOM 777 C C . LEU A 1 100 ? 8.378 -2.168 1.299 1.00 63.75 100 LEU A C 1
ATOM 779 O O . LEU A 1 100 ? 7.678 -1.185 1.085 1.00 63.75 100 LEU A O 1
ATOM 783 N N . ASP A 1 101 ? 9.008 -2.330 2.464 1.00 63.88 101 ASP A N 1
ATOM 784 C CA . ASP A 1 101 ? 8.884 -1.395 3.596 1.00 63.88 101 ASP A CA 1
ATOM 785 C C . ASP A 1 101 ? 9.871 -0.221 3.476 1.00 63.88 101 ASP A C 1
ATOM 787 O O . ASP A 1 101 ? 10.836 -0.095 4.239 1.00 63.88 101 ASP A O 1
ATOM 791 N N . PHE A 1 102 ? 9.652 0.642 2.479 1.00 72.88 102 PHE A N 1
ATOM 792 C CA . PHE A 1 102 ? 10.513 1.800 2.208 1.00 72.88 102 PHE A CA 1
ATOM 793 C C . PHE A 1 102 ? 9.747 3.114 2.251 1.00 72.88 102 PHE A C 1
ATOM 795 O O . PHE A 1 102 ? 8.646 3.224 1.713 1.00 72.88 102 PHE A O 1
ATOM 802 N N . ASN A 1 103 ? 10.396 4.141 2.800 1.00 72.00 103 ASN A N 1
ATOM 803 C CA . ASN A 1 103 ? 9.869 5.508 2.824 1.00 72.00 103 ASN A CA 1
ATOM 804 C C . ASN A 1 103 ? 10.390 6.318 1.631 1.00 72.00 103 ASN A C 1
ATOM 806 O O . ASN A 1 103 ? 9.824 7.335 1.258 1.00 72.00 103 ASN A O 1
ATOM 810 N N . ASN A 1 104 ? 11.482 5.888 1.003 1.00 77.62 104 ASN A N 1
ATOM 811 C CA . ASN A 1 104 ? 11.965 6.463 -0.246 1.00 77.62 104 ASN A CA 1
ATOM 812 C C . ASN A 1 104 ? 12.403 5.326 -1.149 1.00 77.62 104 ASN A C 1
ATOM 814 O O . ASN A 1 104 ? 13.099 4.421 -0.680 1.00 77.62 104 ASN A O 1
ATOM 818 N N . PHE A 1 105 ? 12.027 5.388 -2.421 1.00 81.56 105 PHE A N 1
ATOM 819 C CA . PHE A 1 105 ? 12.463 4.403 -3.395 1.00 81.56 105 PHE A CA 1
ATOM 820 C C . PHE A 1 105 ? 12.692 5.027 -4.767 1.00 81.56 105 PHE A C 1
ATOM 822 O O . PHE A 1 105 ? 12.103 6.046 -5.134 1.00 81.56 105 PHE A O 1
ATOM 829 N N . ASN A 1 106 ? 13.575 4.395 -5.527 1.00 86.50 106 ASN A N 1
ATOM 830 C CA . ASN A 1 106 ? 13.848 4.725 -6.914 1.00 86.50 106 ASN A CA 1
ATOM 831 C C . ASN A 1 106 ? 13.684 3.453 -7.747 1.00 86.50 106 ASN A C 1
ATOM 833 O O . ASN A 1 106 ? 14.071 2.371 -7.297 1.00 86.50 106 ASN A O 1
ATOM 837 N N . ILE A 1 107 ? 13.092 3.586 -8.928 1.00 89.06 107 ILE A N 1
ATOM 838 C CA . ILE A 1 107 ? 12.887 2.481 -9.857 1.00 89.06 107 ILE A CA 1
ATOM 839 C C . ILE A 1 107 ? 13.703 2.761 -11.108 1.00 89.06 107 ILE A C 1
ATOM 841 O O . ILE A 1 107 ? 13.549 3.798 -11.747 1.00 89.06 107 ILE A O 1
ATOM 845 N N . SER A 1 108 ? 14.529 1.797 -11.496 1.00 91.81 108 SER A N 1
ATOM 846 C CA . SER A 1 108 ? 15.137 1.776 -12.818 1.00 91.81 108 SER A CA 1
ATOM 847 C C . SER A 1 108 ? 14.672 0.578 -13.614 1.00 91.81 108 SER A C 1
ATOM 849 O O . SER A 1 108 ? 14.391 -0.495 -13.077 1.00 91.81 108 SER A O 1
ATOM 851 N N . VAL A 1 109 ? 14.666 0.770 -14.921 1.00 93.88 109 VAL A N 1
ATOM 852 C CA . VAL A 1 109 ? 14.559 -0.291 -15.903 1.00 93.88 109 VAL A CA 1
ATOM 853 C C . VAL A 1 109 ? 15.584 -0.026 -16.992 1.00 93.88 109 VAL A C 1
ATOM 855 O O . VAL A 1 109 ? 15.881 1.131 -17.298 1.00 93.88 109 VAL A O 1
ATOM 858 N N . ARG A 1 110 ? 16.191 -1.096 -17.492 1.00 94.88 110 ARG A N 1
ATOM 859 C CA . ARG A 1 110 ? 17.250 -1.082 -18.495 1.00 94.88 110 ARG A CA 1
ATOM 860 C C . ARG A 1 110 ? 17.163 -2.327 -19.367 1.00 94.88 110 ARG A C 1
ATOM 862 O O . ARG A 1 110 ? 16.566 -3.329 -18.970 1.00 94.88 110 ARG A O 1
ATOM 869 N N . SER A 1 111 ? 17.802 -2.256 -20.527 1.00 95.31 111 SER A N 1
ATOM 870 C CA . SER A 1 111 ? 17.958 -3.380 -21.445 1.00 95.31 111 SER A CA 1
ATOM 871 C C . SER A 1 111 ? 19.395 -3.909 -21.459 1.00 95.31 111 SER A C 1
ATOM 873 O O . SER A 1 111 ? 20.337 -3.142 -21.245 1.00 95.31 111 SER A O 1
ATOM 875 N N . TYR A 1 112 ? 19.577 -5.216 -21.683 1.00 94.75 112 TYR A N 1
ATOM 876 C CA . TYR A 1 112 ? 20.918 -5.804 -21.817 1.00 94.75 112 TYR A CA 1
ATOM 877 C C . TYR A 1 112 ? 21.525 -5.585 -23.206 1.00 94.75 112 TYR A C 1
ATOM 879 O O . TYR A 1 112 ? 22.724 -5.327 -23.298 1.00 94.75 112 TYR A O 1
ATOM 887 N N . ASN A 1 113 ? 20.722 -5.681 -24.269 1.00 94.62 113 ASN A N 1
ATOM 888 C CA . ASN A 1 113 ? 21.167 -5.603 -25.663 1.00 94.62 113 ASN A CA 1
ATOM 889 C C . ASN A 1 113 ? 20.485 -4.458 -26.427 1.00 94.62 113 ASN A C 1
ATOM 891 O O . ASN A 1 113 ? 20.307 -4.533 -27.641 1.00 94.62 113 ASN A O 1
ATOM 895 N N . ASN A 1 114 ? 20.079 -3.404 -25.714 1.00 95.75 114 ASN A N 1
ATOM 896 C CA . ASN A 1 114 ? 19.395 -2.227 -26.257 1.00 95.75 114 ASN A CA 1
ATOM 897 C C . ASN A 1 114 ? 18.178 -2.571 -27.141 1.00 95.75 114 ASN A C 1
ATOM 899 O O . ASN A 1 114 ? 17.889 -1.874 -28.113 1.00 95.75 114 ASN A O 1
ATOM 903 N N . HIS A 1 115 ? 17.497 -3.677 -26.827 1.00 94.69 115 HIS A N 1
ATOM 904 C CA . HIS A 1 115 ? 16.406 -4.274 -27.596 1.00 94.69 115 HIS A CA 1
ATOM 905 C C . HIS A 1 115 ? 16.720 -4.602 -29.067 1.00 94.69 115 HIS A C 1
ATOM 907 O O . HIS A 1 115 ? 15.791 -4.882 -29.819 1.00 94.69 115 HIS A O 1
ATOM 913 N N . GLU A 1 116 ? 17.982 -4.631 -29.510 1.00 93.75 116 GLU A N 1
ATOM 914 C CA . GLU A 1 116 ? 18.333 -4.822 -30.930 1.00 93.75 116 GLU A CA 1
ATOM 9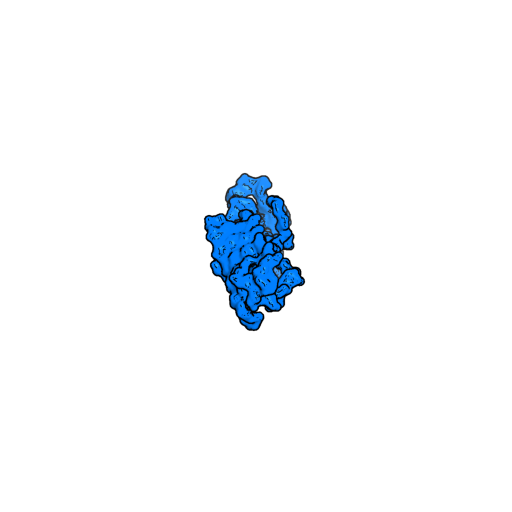15 C C . GLU A 1 116 ? 17.715 -6.093 -31.540 1.00 93.75 116 GLU A C 1
ATOM 917 O O . GLU A 1 116 ? 17.303 -6.102 -32.699 1.00 93.75 116 GLU A O 1
ATOM 922 N N . THR A 1 117 ? 17.601 -7.164 -30.750 1.00 92.31 117 THR A N 1
ATOM 923 C CA . THR A 1 117 ? 17.072 -8.466 -31.187 1.00 92.31 117 THR A CA 1
ATOM 924 C C . THR A 1 117 ? 15.566 -8.635 -30.980 1.00 92.31 117 THR A C 1
ATOM 926 O O . THR A 1 117 ? 14.977 -9.545 -31.560 1.00 92.31 117 THR A O 1
ATOM 929 N N . VAL A 1 118 ? 14.933 -7.782 -30.170 1.00 94.06 118 VAL A N 1
ATOM 930 C CA . VAL A 1 118 ? 13.518 -7.909 -29.762 1.00 94.06 118 VAL A CA 1
ATOM 931 C C . VAL A 1 118 ? 12.663 -6.710 -30.175 1.00 94.06 118 VAL A C 1
ATOM 933 O O . VAL A 1 118 ? 11.444 -6.737 -29.999 1.00 94.06 118 VAL A O 1
ATOM 936 N N . TRP A 1 119 ? 13.273 -5.677 -30.767 1.00 94.62 119 TRP A N 1
ATOM 937 C CA . TRP A 1 119 ? 12.655 -4.389 -31.094 1.00 94.62 119 TRP A CA 1
ATOM 938 C C . TRP A 1 119 ? 11.335 -4.517 -31.864 1.00 94.62 119 TRP A C 1
ATOM 940 O O . TRP A 1 119 ? 10.382 -3.784 -31.595 1.00 94.62 119 TRP A O 1
ATOM 950 N N . ASP A 1 120 ? 11.248 -5.499 -32.768 1.00 93.31 120 ASP A N 1
ATOM 951 C CA . ASP A 1 120 ? 10.062 -5.768 -33.589 1.00 93.31 120 ASP A CA 1
ATOM 952 C C . ASP A 1 120 ? 8.787 -6.004 -32.764 1.00 93.31 120 ASP A C 1
ATOM 954 O O . ASP A 1 120 ? 7.682 -5.761 -33.257 1.00 93.31 120 ASP A O 1
ATOM 958 N N . PHE A 1 121 ? 8.903 -6.469 -31.517 1.00 92.50 121 PHE A N 1
ATOM 959 C CA . PHE A 1 121 ? 7.766 -6.688 -30.621 1.00 92.50 121 PHE A CA 1
ATOM 960 C C . PHE A 1 121 ? 7.922 -6.063 -29.231 1.00 92.50 121 PHE A C 1
ATOM 962 O O . PHE A 1 121 ? 6.917 -5.966 -28.526 1.00 92.50 121 PHE A O 1
ATOM 969 N N . ASN A 1 122 ? 9.126 -5.635 -28.845 1.00 93.69 122 ASN A N 1
ATOM 970 C CA . ASN A 1 122 ? 9.408 -4.974 -27.579 1.00 93.69 122 ASN A CA 1
ATOM 971 C C . ASN A 1 122 ? 10.407 -3.808 -27.751 1.00 93.69 122 ASN A C 1
ATOM 973 O O . ASN A 1 122 ? 11.601 -3.979 -27.534 1.00 93.69 122 ASN A O 1
ATOM 977 N N . PRO A 1 123 ? 9.944 -2.612 -28.158 1.00 95.12 123 PRO A N 1
ATOM 978 C CA . PRO A 1 123 ? 10.804 -1.435 -28.300 1.00 95.12 123 PRO A CA 1
ATOM 979 C C . PRO A 1 123 ? 11.145 -0.767 -26.959 1.00 95.12 123 PRO A C 1
ATOM 981 O O . PRO A 1 123 ? 12.145 -0.051 -26.873 1.00 95.12 123 PRO A O 1
ATOM 984 N N . CYS A 1 124 ? 10.345 -1.008 -25.916 1.00 94.56 124 CYS A N 1
ATOM 985 C CA . CYS A 1 124 ? 10.449 -0.356 -24.615 1.00 94.56 124 CYS A CA 1
ATOM 986 C C . CYS A 1 124 ? 10.332 -1.353 -23.461 1.00 94.56 124 CYS A C 1
ATOM 988 O O . CYS A 1 124 ? 9.559 -2.309 -23.515 1.00 94.56 124 CYS A O 1
ATOM 990 N N . SER A 1 125 ? 11.074 -1.081 -22.397 1.00 93.88 125 SER A N 1
ATOM 991 C CA . SER A 1 125 ? 11.015 -1.794 -21.129 1.00 93.88 125 SER A CA 1
ATOM 992 C C . SER A 1 125 ? 10.379 -0.894 -20.080 1.00 93.88 125 SER A C 1
ATOM 994 O O . SER A 1 125 ? 10.675 0.299 -20.052 1.00 93.88 125 SER A O 1
ATOM 996 N N . TYR A 1 126 ? 9.557 -1.457 -19.196 1.00 92.19 126 TYR A N 1
ATOM 997 C CA . TYR A 1 126 ? 8.842 -0.710 -18.161 1.00 92.19 126 TYR A CA 1
ATOM 998 C C . TYR A 1 126 ? 9.015 -1.333 -16.779 1.00 92.19 126 TYR A C 1
ATOM 1000 O O . TYR A 1 126 ? 9.090 -2.555 -16.645 1.00 92.19 126 TYR A O 1
ATOM 1008 N N . ALA A 1 127 ? 9.025 -0.511 -15.732 1.00 90.81 127 ALA A N 1
ATOM 1009 C CA . ALA A 1 127 ? 8.971 -0.992 -14.355 1.00 90.81 127 ALA A CA 1
ATOM 1010 C C . ALA A 1 127 ? 8.212 -0.038 -13.435 1.00 90.81 127 ALA A C 1
ATOM 1012 O O . ALA A 1 127 ? 8.330 1.181 -13.543 1.00 90.81 127 ALA A O 1
ATOM 1013 N N . PHE A 1 128 ? 7.428 -0.588 -12.514 1.00 89.06 128 PHE A N 1
ATOM 1014 C CA . PHE A 1 128 ? 6.603 0.200 -11.602 1.00 89.06 128 PHE A CA 1
ATOM 1015 C C . PHE A 1 128 ? 6.175 -0.609 -10.378 1.00 89.06 128 PHE A C 1
ATOM 1017 O O . PHE A 1 128 ? 6.201 -1.841 -10.371 1.00 89.06 128 PHE A O 1
ATOM 1024 N N . VAL A 1 129 ? 5.762 0.101 -9.331 1.00 87.44 129 VAL A N 1
ATOM 1025 C CA . VAL A 1 129 ? 5.036 -0.477 -8.196 1.00 87.44 129 VAL A CA 1
ATOM 1026 C C . VAL A 1 129 ? 3.548 -0.301 -8.465 1.00 87.44 129 VAL A C 1
ATOM 1028 O O . VAL A 1 129 ? 3.127 0.740 -8.966 1.00 87.44 129 VAL A O 1
ATOM 1031 N N . VAL A 1 130 ? 2.758 -1.327 -8.176 1.00 87.75 130 VAL A N 1
ATOM 1032 C CA . VAL A 1 130 ? 1.305 -1.296 -8.350 1.00 87.75 130 VAL A CA 1
ATOM 1033 C C . VAL A 1 130 ? 0.635 -2.139 -7.281 1.00 87.75 130 VAL A C 1
ATOM 1035 O O . VAL A 1 130 ? 1.202 -3.132 -6.822 1.00 87.75 130 VAL A O 1
ATOM 1038 N N . GLU A 1 131 ? -0.581 -1.768 -6.918 1.00 89.12 131 GLU A N 1
ATOM 1039 C CA . GLU A 1 131 ? -1.429 -2.549 -6.040 1.00 89.12 131 GLU A CA 1
ATOM 1040 C C . GLU A 1 131 ? -1.632 -3.975 -6.575 1.00 89.12 131 GLU A C 1
ATOM 1042 O O . GLU A 1 131 ? -1.785 -4.225 -7.781 1.00 89.12 131 GLU A O 1
ATOM 1047 N N . GLU A 1 132 ? -1.617 -4.940 -5.663 1.00 85.69 132 GLU A N 1
ATOM 1048 C CA . GLU A 1 132 ? -1.833 -6.337 -5.987 1.00 85.69 132 GLU A CA 1
ATOM 1049 C C . GLU A 1 132 ? -3.206 -6.535 -6.649 1.00 85.69 132 GLU A C 1
ATOM 1051 O O . GLU A 1 132 ? -4.233 -6.032 -6.205 1.00 85.69 132 GLU A O 1
ATOM 1056 N N . GLY A 1 133 ? -3.219 -7.245 -7.779 1.00 83.38 133 GLY A N 1
ATOM 1057 C CA . GLY A 1 133 ? -4.429 -7.469 -8.575 1.00 83.38 133 GLY A CA 1
ATOM 1058 C C . GLY A 1 133 ? -4.858 -6.307 -9.483 1.00 83.38 133 GLY A C 1
ATOM 1059 O O . GLY A 1 133 ? -5.622 -6.558 -10.416 1.00 83.38 133 GLY A O 1
ATOM 1060 N N . ALA A 1 134 ? -4.337 -5.087 -9.298 1.00 84.31 134 ALA A N 1
ATOM 1061 C CA . ALA A 1 134 ? -4.745 -3.925 -10.097 1.00 84.31 134 ALA A CA 1
ATOM 1062 C C . ALA A 1 134 ? -4.172 -3.930 -11.527 1.00 84.31 134 ALA A C 1
ATOM 1064 O O . ALA A 1 134 ? -4.798 -3.414 -12.450 1.00 84.31 134 ALA A O 1
ATOM 1065 N N . TYR A 1 135 ? -3.021 -4.576 -11.740 1.00 84.94 135 TYR A N 1
ATOM 1066 C CA . TYR A 1 135 ? -2.428 -4.757 -13.069 1.00 84.94 135 TYR A CA 1
ATOM 1067 C C . TYR A 1 135 ? -2.384 -6.228 -13.496 1.00 84.94 135 TYR A C 1
ATOM 1069 O O . TYR A 1 135 ? -1.843 -7.085 -12.776 1.00 84.94 135 TYR A O 1
ATOM 1077 N N . LYS A 1 136 ? -2.897 -6.482 -14.707 1.00 84.81 136 LYS A N 1
ATOM 1078 C CA . LYS A 1 136 ? -2.843 -7.760 -15.425 1.00 84.81 136 LYS A CA 1
ATOM 1079 C C . LYS A 1 136 ? -2.108 -7.565 -16.748 1.00 84.81 136 LYS A C 1
ATOM 1081 O O . LYS A 1 136 ? -2.565 -6.806 -17.601 1.00 84.81 136 LYS A O 1
ATOM 1086 N N . PHE A 1 137 ? -0.988 -8.264 -16.882 1.00 85.44 137 PHE A N 1
ATOM 1087 C CA . PHE A 1 137 ? -0.153 -8.231 -18.074 1.00 85.44 137 PHE A CA 1
ATOM 1088 C C . PHE A 1 137 ? -0.888 -8.797 -19.295 1.00 85.44 137 PHE A C 1
ATOM 1090 O O . PHE A 1 137 ? -1.625 -9.774 -19.185 1.00 85.44 137 PHE A O 1
ATOM 1097 N N . SER A 1 138 ? -0.653 -8.181 -20.448 1.00 87.12 138 SER A N 1
ATOM 1098 C CA . SER A 1 138 ? -0.993 -8.670 -21.779 1.00 87.12 138 SER A CA 1
ATOM 1099 C C . SER A 1 138 ? 0.246 -8.611 -22.665 1.00 87.12 138 SER A C 1
ATOM 1101 O O . SER A 1 138 ? 1.032 -7.673 -22.587 1.00 87.12 138 SER A O 1
ATOM 1103 N N . ILE A 1 139 ? 0.398 -9.556 -23.591 1.00 86.81 139 ILE A N 1
ATOM 1104 C CA . ILE A 1 139 ? 1.521 -9.564 -24.541 1.00 86.81 139 ILE A CA 1
ATOM 1105 C C . ILE A 1 139 ? 1.577 -8.277 -25.393 1.00 86.81 139 ILE A C 1
ATOM 1107 O O . ILE A 1 139 ? 2.660 -7.870 -25.816 1.00 86.81 139 ILE A O 1
ATOM 1111 N N . GLN A 1 140 ? 0.444 -7.610 -25.644 1.00 88.19 140 GLN A N 1
ATOM 1112 C CA . GLN A 1 140 ? 0.418 -6.300 -26.314 1.00 88.19 140 GLN A CA 1
ATOM 1113 C C . GLN A 1 140 ? 1.171 -5.211 -25.536 1.00 88.19 140 GLN A C 1
ATOM 1115 O O . GLN A 1 140 ? 1.700 -4.291 -26.156 1.00 88.19 140 GLN A O 1
ATOM 1120 N N . ASP A 1 141 ? 1.296 -5.340 -24.213 1.00 88.62 141 ASP A N 1
ATOM 1121 C CA . ASP A 1 141 ? 1.997 -4.372 -23.362 1.00 88.62 141 ASP A CA 1
ATOM 1122 C C . ASP A 1 141 ? 3.497 -4.308 -23.672 1.00 88.62 141 ASP A C 1
ATOM 1124 O O . ASP A 1 141 ? 4.151 -3.326 -23.352 1.00 88.62 141 ASP A O 1
ATOM 1128 N N . LEU A 1 142 ? 4.063 -5.301 -24.364 1.00 90.12 142 LEU A N 1
ATOM 1129 C CA . LEU A 1 142 ? 5.445 -5.205 -24.836 1.00 90.12 142 LEU A CA 1
ATOM 1130 C C . LEU A 1 142 ? 5.643 -4.082 -25.861 1.00 90.12 142 LEU A C 1
ATOM 1132 O O . LEU A 1 142 ? 6.762 -3.594 -25.993 1.00 90.12 142 LEU A O 1
ATOM 1136 N N . ARG A 1 143 ? 4.587 -3.666 -26.571 1.00 88.94 143 ARG A N 1
ATOM 1137 C CA . ARG A 1 143 ? 4.663 -2.645 -27.626 1.00 88.94 143 ARG A CA 1
ATOM 1138 C C . ARG A 1 143 ? 3.793 -1.421 -27.358 1.00 88.94 143 ARG A C 1
ATOM 1140 O O . ARG A 1 143 ? 4.221 -0.318 -27.670 1.00 88.94 143 ARG A O 1
ATOM 1147 N N . ASP A 1 144 ? 2.617 -1.614 -26.765 1.00 85.06 144 ASP A N 1
ATOM 1148 C CA . ASP A 1 144 ? 1.570 -0.590 -26.664 1.00 85.06 144 ASP A CA 1
ATOM 1149 C C . ASP A 1 144 ? 1.255 -0.185 -25.211 1.00 85.06 144 ASP A C 1
ATOM 1151 O O . ASP A 1 144 ? 0.161 0.307 -24.928 1.00 85.06 144 ASP A O 1
ATOM 1155 N N . PHE A 1 145 ? 2.186 -0.388 -24.270 1.00 83.88 145 PHE A N 1
ATOM 1156 C CA . PHE A 1 145 ? 1.958 -0.111 -22.845 1.00 83.88 145 PHE A CA 1
ATOM 1157 C C . PHE A 1 145 ? 1.475 1.322 -22.576 1.00 83.88 145 PHE A C 1
ATOM 1159 O O . PHE A 1 145 ? 0.497 1.516 -21.859 1.00 83.88 145 PHE A O 1
ATOM 1166 N N . THR A 1 146 ? 2.108 2.322 -23.197 1.00 70.06 146 THR A N 1
ATOM 1167 C CA . THR A 1 146 ? 1.793 3.752 -23.009 1.00 70.06 146 THR A CA 1
ATOM 1168 C C . THR A 1 146 ? 0.425 4.160 -23.557 1.00 70.06 146 THR A C 1
ATOM 1170 O O . THR A 1 146 ? -0.125 5.175 -23.135 1.00 70.06 146 THR A O 1
ATOM 1173 N N . ASN A 1 147 ? -0.161 3.364 -24.458 1.00 64.44 147 ASN A N 1
ATOM 1174 C CA . ASN A 1 147 ? -1.510 3.596 -24.979 1.00 64.44 147 ASN A CA 1
ATOM 1175 C C . ASN A 1 147 ? -2.604 3.095 -24.029 1.00 64.44 147 ASN A C 1
ATOM 1177 O O . ASN A 1 147 ? -3.781 3.405 -24.227 1.00 64.44 147 ASN A O 1
ATOM 1181 N N . ARG A 1 148 ? -2.249 2.321 -22.997 1.00 63.03 148 ARG A N 1
ATOM 1182 C CA . ARG A 1 148 ? -3.181 1.977 -21.927 1.00 63.03 148 ARG A CA 1
ATOM 1183 C C . ARG A 1 148 ? -3.122 3.094 -20.890 1.00 63.03 148 ARG A C 1
ATOM 1185 O O . ARG A 1 148 ? -2.059 3.412 -20.371 1.00 63.03 148 ARG A O 1
ATOM 1192 N N . THR A 1 149 ? -4.273 3.660 -20.541 1.00 54.78 149 THR A N 1
ATOM 1193 C CA . THR A 1 149 ? -4.453 4.481 -19.335 1.00 54.78 149 THR A CA 1
ATOM 1194 C C . THR A 1 149 ? -4.303 3.589 -18.100 1.00 54.78 149 THR A C 1
ATOM 1196 O O . THR A 1 149 ? -5.270 3.258 -17.419 1.00 54.78 149 THR A O 1
ATOM 1199 N N . ILE A 1 150 ? -3.088 3.103 -17.846 1.00 62.44 150 ILE A N 1
ATOM 1200 C CA . ILE A 1 150 ? -2.772 2.372 -16.624 1.00 62.44 150 ILE A CA 1
ATOM 1201 C C . ILE A 1 150 ? -2.483 3.429 -15.576 1.00 62.44 150 ILE A C 1
ATOM 1203 O O . ILE A 1 150 ? -1.382 3.968 -15.490 1.00 62.44 150 ILE A O 1
ATOM 1207 N N . GLU A 1 151 ? -3.497 3.725 -14.774 1.00 66.56 151 GLU A N 1
ATOM 1208 C CA . GLU A 1 151 ? -3.270 4.365 -13.491 1.00 66.56 151 GLU A CA 1
ATOM 1209 C C . GLU A 1 151 ? -2.503 3.361 -12.630 1.00 66.56 151 GLU A C 1
ATOM 1211 O O . GLU A 1 151 ? -3.047 2.362 -12.155 1.00 66.56 151 GLU A O 1
ATOM 1216 N N . THR A 1 152 ? -1.198 3.570 -12.481 1.00 77.94 152 THR A N 1
ATOM 1217 C CA . THR A 1 152 ? -0.390 2.787 -11.549 1.00 77.94 152 THR A CA 1
ATOM 1218 C C . THR A 1 152 ? -0.732 3.241 -10.140 1.00 77.94 152 THR A C 1
ATOM 1220 O O . THR A 1 152 ? -0.177 4.194 -9.596 1.00 77.94 152 THR A O 1
ATOM 1223 N N . LEU A 1 153 ? -1.727 2.576 -9.568 1.00 87.50 153 LEU A N 1
ATOM 1224 C CA . LEU A 1 153 ? -2.194 2.837 -8.218 1.00 87.50 153 LEU A CA 1
ATOM 1225 C C . LEU A 1 153 ? -1.259 2.152 -7.224 1.00 87.50 153 LEU A C 1
ATOM 1227 O O . LEU A 1 153 ? -1.014 0.953 -7.332 1.00 87.50 153 LEU A O 1
ATOM 1231 N N . VAL A 1 154 ? -0.740 2.913 -6.264 1.00 88.44 154 VAL A N 1
ATOM 1232 C CA . VAL A 1 154 ? 0.147 2.428 -5.200 1.00 88.44 154 VAL A CA 1
ATOM 1233 C C . VAL A 1 154 ? -0.492 2.716 -3.854 1.00 88.44 154 VAL A C 1
ATOM 1235 O O . VAL A 1 154 ? -0.966 3.826 -3.610 1.00 88.44 154 VAL A O 1
ATOM 1238 N N . VAL A 1 155 ? -0.482 1.718 -2.976 1.00 91.19 155 VAL A N 1
ATOM 1239 C CA . VAL A 1 155 ? -0.991 1.835 -1.609 1.00 91.19 155 VAL A CA 1
ATOM 1240 C C . VAL A 1 155 ? 0.149 2.195 -0.658 1.00 91.19 155 VAL A C 1
ATOM 1242 O O . VAL A 1 155 ? 1.154 1.494 -0.572 1.00 91.19 155 VAL A O 1
ATOM 1245 N N . LEU A 1 156 ? 0.004 3.285 0.080 1.00 89.12 156 LEU A N 1
ATOM 1246 C CA . LEU A 1 156 ? 0.944 3.715 1.108 1.00 89.12 156 LEU A CA 1
ATOM 1247 C C . LEU A 1 156 ? 0.308 3.558 2.484 1.00 89.12 156 LEU A C 1
ATOM 1249 O O . LEU A 1 156 ? -0.895 3.753 2.650 1.00 89.12 156 LEU A O 1
ATOM 1253 N N . ASN A 1 157 ? 1.132 3.258 3.474 1.00 88.62 157 ASN A N 1
ATOM 1254 C CA . ASN A 1 157 ? 0.764 3.299 4.877 1.00 88.62 157 ASN A CA 1
ATOM 1255 C C . ASN A 1 157 ? 0.873 4.739 5.388 1.00 88.62 157 ASN A C 1
ATOM 1257 O O . ASN A 1 157 ? 1.786 5.472 5.007 1.00 88.62 157 ASN A O 1
ATOM 1261 N N . TRP A 1 158 ? -0.026 5.147 6.278 1.00 89.44 158 TRP A N 1
ATOM 1262 C CA . TRP A 1 158 ? 0.051 6.434 6.963 1.00 89.44 158 TRP A CA 1
ATOM 1263 C C . TRP A 1 158 ? -0.242 6.287 8.454 1.00 89.44 158 TRP A C 1
ATOM 1265 O O . TRP A 1 158 ? -1.012 5.430 8.884 1.00 89.44 158 TRP A O 1
ATOM 1275 N N . ALA A 1 159 ? 0.376 7.160 9.242 1.00 91.25 159 ALA A N 1
ATOM 1276 C CA . ALA A 1 159 ? 0.141 7.300 10.671 1.00 91.25 159 ALA A CA 1
ATOM 1277 C C . ALA A 1 159 ? 0.145 8.786 11.051 1.00 91.25 159 ALA A C 1
ATOM 1279 O O . ALA A 1 159 ? 0.585 9.648 10.284 1.00 91.25 159 ALA A O 1
ATOM 1280 N N . ILE A 1 160 ? -0.392 9.099 12.226 1.00 90.12 160 ILE A N 1
ATOM 1281 C CA . ILE A 1 160 ? -0.519 10.471 12.713 1.00 90.12 160 ILE A CA 1
ATOM 1282 C C . ILE A 1 160 ? 0.725 10.832 13.503 1.00 90.12 160 ILE A C 1
ATOM 1284 O O . ILE A 1 160 ? 0.994 10.244 14.551 1.00 90.12 160 ILE A O 1
ATOM 1288 N N . GLY A 1 161 ? 1.438 11.845 13.012 1.00 88.38 161 GLY A N 1
ATOM 1289 C CA . GLY A 1 161 ? 2.657 12.343 13.638 1.00 88.38 161 GLY A CA 1
ATOM 1290 C C . GLY A 1 161 ? 3.732 11.265 13.793 1.00 88.38 161 GLY A C 1
ATOM 1291 O O . GLY A 1 161 ? 3.654 10.189 13.209 1.00 88.38 161 GLY A O 1
ATOM 1292 N N . ASP A 1 162 ? 4.728 11.572 14.621 1.00 88.44 162 ASP A N 1
ATOM 1293 C CA . ASP A 1 162 ? 5.860 10.676 14.900 1.00 88.44 162 ASP A CA 1
ATOM 1294 C C . ASP A 1 162 ? 5.847 10.124 16.337 1.00 88.44 162 ASP A C 1
ATOM 1296 O O . ASP A 1 162 ? 6.774 9.432 16.759 1.00 88.44 162 ASP A O 1
ATOM 1300 N N . GLN A 1 163 ? 4.814 10.466 17.104 1.00 91.19 163 GLN A N 1
ATOM 1301 C CA . GLN A 1 163 ? 4.665 10.139 18.520 1.00 91.19 163 GLN A CA 1
ATOM 1302 C C . GLN A 1 163 ? 3.823 8.880 18.703 1.00 91.19 163 GLN A C 1
ATOM 1304 O O . GLN A 1 163 ? 2.927 8.609 17.907 1.00 91.19 163 GLN A O 1
ATOM 1309 N N . ASN A 1 164 ? 4.067 8.140 19.782 1.00 92.25 164 ASN A N 1
ATOM 1310 C CA . ASN A 1 164 ? 3.137 7.091 20.203 1.00 92.25 164 ASN A CA 1
ATOM 1311 C C . ASN A 1 164 ? 1.913 7.698 20.915 1.00 92.25 164 ASN A C 1
ATOM 1313 O O . ASN A 1 164 ? 1.887 8.875 21.280 1.00 92.25 164 ASN A O 1
ATOM 1317 N N . CYS A 1 165 ? 0.898 6.885 21.180 1.00 93.06 165 CYS A N 1
ATOM 1318 C CA . CYS A 1 165 ? -0.324 7.288 21.863 1.00 93.06 165 CYS A CA 1
ATOM 1319 C C . CYS A 1 165 ? -0.085 7.904 23.243 1.00 93.06 165 CYS A C 1
ATOM 1321 O O . CYS A 1 165 ? -0.807 8.815 23.648 1.00 93.06 165 CYS A O 1
ATOM 1323 N N . SER A 1 166 ? 0.897 7.399 23.992 1.00 92.81 166 SER A N 1
ATOM 1324 C CA . SER A 1 166 ? 1.199 7.891 25.342 1.00 92.81 166 SER A CA 1
ATOM 1325 C C . SER A 1 166 ? 1.814 9.291 25.317 1.00 92.81 166 SER A C 1
ATOM 1327 O O . SER A 1 166 ? 1.610 10.076 26.242 1.00 92.81 166 SER A O 1
ATOM 1329 N N . GLU A 1 167 ? 2.571 9.605 24.271 1.00 93.19 167 GLU A N 1
ATOM 1330 C CA . GLU A 1 167 ? 3.157 10.919 24.020 1.00 93.19 167 GLU A CA 1
ATOM 1331 C C . GLU A 1 167 ? 2.129 11.880 23.430 1.00 93.19 167 GLU A C 1
ATOM 1333 O O . GLU A 1 167 ? 1.963 12.975 23.960 1.00 93.19 167 GLU A O 1
ATOM 1338 N N . ALA A 1 168 ? 1.378 11.443 22.418 1.00 91.88 168 ALA A N 1
ATOM 1339 C CA . ALA A 1 168 ? 0.381 12.258 21.735 1.00 91.88 168 ALA A CA 1
ATOM 1340 C C . ALA A 1 168 ? -0.730 12.745 22.680 1.00 91.88 168 ALA A C 1
ATOM 1342 O O . ALA A 1 168 ? -1.171 13.884 22.587 1.00 91.88 168 ALA A O 1
ATOM 1343 N N . LYS A 1 169 ? -1.138 11.923 23.657 1.00 91.38 169 LYS A N 1
ATOM 1344 C CA . LYS A 1 169 ? -2.128 12.309 24.682 1.00 91.38 169 LYS A CA 1
ATOM 1345 C C . LYS A 1 169 ? -1.659 13.429 25.619 1.00 91.38 169 LYS A C 1
ATOM 1347 O O . LYS A 1 169 ? -2.484 13.974 26.348 1.00 91.38 169 LYS A O 1
ATOM 1352 N N . LYS A 1 170 ? -0.360 13.753 25.651 1.00 92.12 170 LYS A N 1
ATOM 1353 C CA . LYS A 1 170 ? 0.173 14.860 26.466 1.00 92.12 170 LYS A CA 1
ATOM 1354 C C . LYS A 1 170 ? -0.073 16.221 25.815 1.00 92.12 170 LYS A C 1
ATOM 1356 O O . LYS A 1 170 ? -0.126 17.214 26.533 1.00 92.12 170 LYS A O 1
ATOM 1361 N N . ASP A 1 171 ? -0.231 16.259 24.495 1.00 90.06 171 ASP A N 1
ATOM 1362 C CA . ASP A 1 171 ? -0.526 17.464 23.722 1.00 90.06 171 ASP A CA 1
ATOM 1363 C C . ASP A 1 171 ? -1.978 17.422 23.230 1.00 90.06 171 ASP A C 1
ATOM 1365 O O . ASP A 1 171 ? -2.278 16.991 22.118 1.00 90.06 171 ASP A O 1
ATOM 1369 N N . LEU A 1 172 ? -2.901 17.847 24.096 1.00 85.06 172 LEU A N 1
ATOM 1370 C CA . LEU A 1 172 ? -4.338 17.813 23.812 1.00 85.06 172 LEU A CA 1
ATOM 1371 C C . LEU A 1 172 ? -4.764 18.760 22.680 1.00 85.06 172 LEU A C 1
ATOM 1373 O O . LEU A 1 172 ? -5.840 18.557 22.124 1.00 85.06 172 LEU A O 1
ATOM 1377 N N . GLU A 1 173 ? -3.960 19.770 22.337 1.00 85.50 173 GLU A N 1
ATOM 1378 C CA . GLU A 1 173 ? -4.279 20.694 21.242 1.00 85.50 173 GLU A CA 1
ATOM 1379 C C . GLU A 1 173 ? -4.062 20.036 19.876 1.00 85.50 173 GLU A C 1
ATOM 1381 O O . GLU A 1 173 ? -4.861 20.237 18.962 1.00 85.50 173 GLU A O 1
ATOM 1386 N N . ASN A 1 174 ? -3.019 19.209 19.749 1.00 85.50 174 ASN A N 1
ATOM 1387 C CA . ASN A 1 174 ? -2.668 18.530 18.496 1.00 85.50 174 ASN A CA 1
ATOM 1388 C C . ASN A 1 174 ? -3.073 17.048 18.455 1.00 85.50 174 ASN A C 1
ATOM 1390 O O . ASN A 1 174 ? -2.824 16.356 17.462 1.00 85.50 174 ASN A O 1
ATOM 1394 N N . TYR A 1 175 ? -3.685 16.532 19.521 1.00 89.19 175 TYR A N 1
ATOM 1395 C CA . TYR A 1 175 ? -4.133 15.148 19.582 1.00 89.19 175 TYR A CA 1
ATOM 1396 C C . TYR A 1 175 ? -5.290 14.891 18.608 1.00 89.19 175 TYR A C 1
ATOM 1398 O O . TYR A 1 175 ? -6.350 15.506 18.690 1.00 89.19 175 TYR A O 1
ATOM 1406 N N . ALA A 1 176 ? -5.107 13.944 17.687 1.00 89.31 176 ALA A N 1
ATOM 1407 C CA . ALA A 1 176 ? -6.058 13.709 16.604 1.00 89.31 176 ALA A CA 1
ATOM 1408 C C . ALA A 1 176 ? -7.267 12.851 17.008 1.00 89.31 176 ALA A C 1
ATOM 1410 O O . ALA A 1 176 ? -8.322 12.965 16.387 1.00 89.31 176 ALA A O 1
ATOM 1411 N N . CYS A 1 177 ? -7.150 11.996 18.033 1.00 88.75 177 CYS A N 1
ATOM 1412 C CA . CYS A 1 177 ? -8.251 11.117 18.453 1.00 88.75 177 CYS A CA 1
ATOM 1413 C C . CYS A 1 177 ? -9.222 11.844 19.385 1.00 88.75 177 CYS A C 1
ATOM 1415 O O . CYS A 1 177 ? -9.458 11.415 20.515 1.00 88.75 177 CYS A O 1
ATOM 1417 N N . THR A 1 178 ? -9.778 12.956 18.921 1.00 78.62 178 THR A N 1
ATOM 1418 C CA . THR A 1 178 ? -10.778 13.718 19.662 1.00 78.62 178 THR A CA 1
ATOM 1419 C C . THR A 1 178 ? -12.161 13.182 19.316 1.00 78.62 178 THR A C 1
ATOM 1421 O O . THR A 1 178 ? -12.653 13.349 18.205 1.00 78.62 178 THR A O 1
ATOM 1424 N N . SER A 1 179 ? -12.810 12.508 20.264 1.00 72.12 179 SER A N 1
ATOM 1425 C CA . SER A 1 179 ? -14.245 12.237 20.160 1.00 72.12 179 SER A CA 1
ATOM 1426 C C . SER A 1 179 ? -14.967 12.818 21.354 1.00 72.12 179 SER A C 1
ATOM 1428 O O . SER A 1 179 ? -14.430 12.876 22.465 1.00 72.12 179 SER A O 1
ATOM 1430 N N . LYS A 1 180 ? -16.228 13.186 21.141 1.00 68.56 180 LYS A N 1
ATOM 1431 C CA . LYS A 1 180 ? -17.147 13.375 22.257 1.00 68.56 180 LYS A CA 1
ATOM 1432 C C . LYS A 1 180 ? -17.342 12.038 22.980 1.00 68.56 180 LYS A C 1
ATOM 1434 O O . LYS A 1 180 ? -17.332 10.976 22.354 1.00 68.56 180 LYS A O 1
ATOM 1439 N N . ASP A 1 181 ? -17.461 12.096 24.302 1.00 75.88 181 ASP A N 1
ATOM 1440 C CA . ASP A 1 181 ? -17.732 10.959 25.193 1.00 75.88 181 ASP A CA 1
ATOM 1441 C C . ASP A 1 181 ? -16.702 9.804 25.200 1.00 75.88 181 ASP A C 1
ATOM 1443 O O . ASP A 1 181 ? -17.045 8.698 25.609 1.00 75.88 181 ASP A O 1
ATOM 1447 N N . ASN A 1 182 ? -15.444 10.014 24.783 1.00 82.50 182 ASN A N 1
ATOM 1448 C CA . ASN A 1 182 ? -14.397 8.968 24.778 1.00 82.50 182 ASN A CA 1
ATOM 1449 C C . ASN A 1 182 ? -14.761 7.702 23.963 1.00 82.50 182 ASN A C 1
ATOM 1451 O O . ASN A 1 182 ? -14.398 6.577 24.316 1.00 82.50 182 ASN A O 1
ATOM 1455 N N . ARG A 1 183 ? -15.469 7.878 22.843 1.00 89.12 183 ARG A N 1
ATOM 1456 C CA . ARG A 1 183 ? -15.838 6.812 21.891 1.00 89.12 183 ARG A CA 1
ATOM 1457 C C . ARG A 1 183 ? -14.712 6.447 20.922 1.00 89.12 183 ARG A C 1
ATOM 1459 O O . ARG A 1 183 ? -14.935 5.662 20.003 1.00 89.12 183 ARG A O 1
ATOM 1466 N N . THR A 1 184 ? -13.519 7.005 21.102 1.00 91.50 184 THR A N 1
ATOM 1467 C CA . THR A 1 184 ? -12.324 6.668 20.330 1.00 91.50 184 THR A CA 1
ATOM 1468 C C . THR A 1 184 ? -11.215 6.119 21.214 1.00 91.50 184 THR A C 1
ATOM 1470 O O . THR A 1 184 ? -11.026 6.506 22.367 1.00 91.50 184 THR A O 1
ATOM 1473 N N . VAL A 1 185 ? -10.431 5.224 20.628 1.00 92.38 185 VAL A N 1
ATOM 1474 C CA . VAL A 1 185 ? -9.232 4.630 21.207 1.00 92.38 185 VAL A CA 1
ATOM 1475 C C . VAL A 1 185 ? -8.046 5.001 20.329 1.00 92.38 185 VAL A C 1
ATOM 1477 O O . VAL A 1 185 ? -8.144 5.003 19.104 1.00 92.38 185 VAL A O 1
ATOM 1480 N N . CYS A 1 186 ? -6.921 5.317 20.962 1.00 92.75 186 CYS A N 1
ATOM 1481 C CA . CYS A 1 186 ? -5.650 5.508 20.274 1.00 92.75 186 CYS A CA 1
ATOM 1482 C C . CYS A 1 186 ? -4.894 4.189 20.216 1.00 92.75 186 CYS A C 1
ATOM 1484 O O . CYS A 1 186 ? -4.823 3.482 21.224 1.00 92.75 186 CYS A O 1
ATOM 1486 N N . LEU A 1 187 ? -4.321 3.895 19.056 1.00 92.88 187 LEU A N 1
ATOM 1487 C CA . LEU A 1 187 ? -3.555 2.691 18.789 1.00 92.88 187 LEU A CA 1
ATOM 1488 C C . LEU A 1 187 ? -2.210 3.071 18.155 1.00 92.88 187 LEU A C 1
ATOM 1490 O O . LEU A 1 187 ? -2.163 3.894 17.242 1.00 92.88 187 LEU A O 1
ATOM 1494 N N . ASP A 1 188 ? -1.120 2.492 18.653 1.00 92.19 188 ASP A N 1
ATOM 1495 C CA . ASP A 1 188 ? 0.230 2.766 18.153 1.00 92.19 188 ASP A CA 1
ATOM 1496 C C . ASP A 1 188 ? 0.446 2.142 16.768 1.00 92.19 188 ASP A C 1
ATOM 1498 O O . ASP A 1 188 ? -0.031 1.036 16.498 1.00 92.19 188 ASP A O 1
ATOM 1502 N N . SER A 1 189 ? 1.164 2.848 15.888 1.00 88.25 189 SER A N 1
ATOM 1503 C CA . SER A 1 189 ? 1.499 2.360 14.547 1.00 88.25 189 SER A CA 1
ATOM 1504 C C . SER A 1 189 ? 2.395 1.123 14.612 1.00 88.25 189 SER A C 1
ATOM 1506 O O . SER A 1 189 ? 3.432 1.122 15.270 1.00 88.25 189 SER A O 1
ATOM 1508 N N . ASN A 1 190 ? 2.029 0.081 13.863 1.00 80.69 190 ASN A N 1
ATOM 1509 C CA . ASN A 1 190 ? 2.874 -1.105 13.690 1.00 80.69 190 ASN A CA 1
ATOM 1510 C C . ASN A 1 190 ? 3.926 -0.918 12.580 1.00 80.69 190 ASN A C 1
ATOM 1512 O O . ASN A 1 190 ? 4.865 -1.702 12.492 1.00 80.69 190 ASN A O 1
ATOM 1516 N N . ASN A 1 191 ? 3.778 0.117 11.744 1.00 70.69 191 ASN A N 1
ATOM 1517 C CA . ASN A 1 191 ? 4.609 0.372 10.561 1.00 70.69 191 ASN A CA 1
ATOM 1518 C C . ASN A 1 191 ? 5.662 1.469 10.809 1.00 70.69 191 ASN A C 1
ATOM 1520 O O . ASN A 1 191 ? 6.086 2.155 9.880 1.00 70.69 191 ASN A O 1
ATOM 1524 N N . GLY A 1 192 ? 6.054 1.675 12.070 1.00 74.50 192 GLY A N 1
ATOM 1525 C CA . GLY A 1 192 ? 7.035 2.678 12.475 1.00 74.50 192 GLY A CA 1
ATOM 1526 C C . GLY A 1 192 ? 6.470 3.664 13.490 1.00 74.50 192 GLY A C 1
ATOM 1527 O O . GLY A 1 192 ? 5.798 3.280 14.441 1.00 74.50 192 GLY A O 1
ATOM 1528 N N . LYS A 1 193 ? 6.790 4.946 13.315 1.00 83.25 193 LYS A N 1
ATOM 1529 C CA . LYS A 1 193 ? 6.359 6.012 14.225 1.00 83.25 193 LYS A CA 1
ATOM 1530 C C . LYS A 1 193 ? 4.910 6.436 13.966 1.00 83.25 193 LYS A C 1
ATOM 1532 O O . LYS A 1 193 ? 4.366 6.198 12.889 1.00 83.25 193 LYS A O 1
ATOM 1537 N N . GLY A 1 194 ? 4.317 7.088 14.963 1.00 90.06 194 GLY A N 1
ATOM 1538 C CA . GLY A 1 194 ? 2.962 7.625 14.892 1.00 90.06 194 GLY A CA 1
ATOM 1539 C C . GLY A 1 194 ? 1.898 6.709 15.489 1.00 90.06 194 GLY A C 1
ATOM 1540 O O . GLY A 1 194 ? 2.175 5.628 16.014 1.00 90.06 194 GLY A O 1
ATOM 1541 N N . TYR A 1 195 ? 0.651 7.155 15.389 1.00 92.00 195 TYR A N 1
ATOM 1542 C CA . TYR A 1 195 ? -0.518 6.451 15.913 1.00 92.00 195 TYR A CA 1
ATOM 1543 C C . TYR A 1 195 ? -1.723 6.579 14.978 1.00 92.00 195 TYR A C 1
ATOM 1545 O O . TYR A 1 195 ? -1.737 7.382 14.044 1.00 92.00 195 TYR A O 1
ATOM 1553 N N . TYR A 1 196 ? -2.757 5.790 15.238 1.00 92.06 196 TYR A N 1
ATOM 1554 C CA . TYR A 1 196 ? -4.062 5.890 14.600 1.00 92.06 196 TYR A CA 1
ATOM 1555 C C . TYR A 1 196 ? -5.166 5.929 15.652 1.00 92.06 196 TYR A C 1
ATOM 1557 O O . TYR A 1 196 ? -4.983 5.570 16.816 1.00 92.06 196 TYR A O 1
ATOM 1565 N N . CYS A 1 197 ? -6.333 6.394 15.227 1.00 92.88 197 CYS A N 1
ATOM 1566 C CA . CYS A 1 197 ? -7.527 6.400 16.052 1.00 92.88 197 CYS A CA 1
ATOM 1567 C C . CYS A 1 197 ? -8.422 5.248 15.596 1.00 92.88 197 CYS A C 1
ATOM 1569 O O . CYS A 1 197 ? -8.466 4.928 14.412 1.00 92.88 197 CYS A O 1
ATOM 1571 N N . SER A 1 198 ? -9.147 4.628 16.512 1.00 92.88 198 SER A N 1
ATOM 1572 C CA . SER A 1 198 ? -10.192 3.645 16.230 1.00 92.88 198 SER A CA 1
ATOM 1573 C C . SER A 1 198 ? -11.437 4.030 17.005 1.00 92.88 198 SER A C 1
ATOM 1575 O O . SER A 1 198 ? -11.322 4.619 18.076 1.00 92.88 198 SER A O 1
ATOM 1577 N N . CYS A 1 199 ? -12.621 3.688 16.504 1.00 93.38 199 CYS A N 1
ATOM 1578 C CA . CYS A 1 199 ? -13.800 3.730 17.358 1.00 93.38 199 CYS A CA 1
ATOM 1579 C C . CYS A 1 199 ? -13.669 2.664 18.458 1.00 93.38 199 CYS A C 1
ATOM 1581 O O . CYS A 1 199 ? -13.054 1.610 18.253 1.00 93.38 199 CYS A O 1
ATOM 1583 N N . SER A 1 200 ? -14.194 2.979 19.639 1.00 92.88 200 SER A N 1
ATOM 1584 C CA . SER A 1 200 ? -14.338 2.043 20.752 1.00 92.88 200 SER A CA 1
ATOM 1585 C C . SER A 1 200 ? -15.250 0.880 20.349 1.00 92.88 200 SER A C 1
ATOM 1587 O O . SER A 1 200 ? -16.042 0.986 19.414 1.00 92.88 200 SER A O 1
ATOM 1589 N N . LYS A 1 201 ? -15.156 -0.248 21.058 1.00 91.44 201 LYS A N 1
ATOM 1590 C CA . LYS A 1 201 ? -16.031 -1.405 20.818 1.00 91.44 201 LYS A CA 1
ATOM 1591 C C . LYS A 1 201 ? -17.509 -0.988 20.905 1.00 91.44 201 LYS A C 1
ATOM 1593 O O . LYS A 1 201 ? -17.865 -0.281 21.843 1.00 91.44 201 LYS A O 1
ATOM 1598 N N . GLY A 1 202 ? -18.324 -1.443 19.950 1.00 91.31 202 GLY A N 1
ATOM 1599 C CA . GLY A 1 202 ? -19.742 -1.069 19.832 1.00 91.31 202 GLY A CA 1
ATOM 1600 C C . GLY A 1 202 ? -19.987 0.225 19.047 1.00 91.31 202 GLY A C 1
ATOM 1601 O O . GLY A 1 202 ? -21.123 0.666 18.954 1.00 91.31 202 GLY A O 1
ATOM 1602 N N . PHE A 1 203 ? -18.942 0.840 18.477 1.00 92.81 203 PHE A N 1
ATOM 1603 C CA . PHE A 1 203 ? -19.059 2.062 17.681 1.00 92.81 203 PHE A CA 1
ATOM 1604 C C . PHE A 1 203 ? -18.377 1.925 16.315 1.00 92.81 203 PHE A C 1
ATOM 1606 O O . PHE A 1 203 ? -17.333 1.281 16.190 1.00 92.81 203 PHE A O 1
ATOM 1613 N N . GLU A 1 204 ? -18.922 2.597 15.302 1.00 92.00 204 GLU A N 1
ATOM 1614 C CA . GLU A 1 204 ? -18.377 2.655 13.943 1.00 92.00 204 GLU A CA 1
ATOM 1615 C C . GLU A 1 204 ? -18.439 4.065 13.339 1.00 92.00 204 GLU A C 1
ATOM 1617 O O . GLU A 1 204 ? -19.100 4.959 13.861 1.00 92.00 204 GLU A O 1
ATOM 1622 N N . GLY A 1 205 ? -17.721 4.281 12.234 1.00 91.44 205 GLY A N 1
ATOM 1623 C CA . GLY A 1 205 ? -17.705 5.551 11.505 1.00 91.44 205 GLY A CA 1
ATOM 1624 C C . GLY A 1 205 ? -16.340 6.244 11.487 1.00 91.44 205 GLY A C 1
ATOM 1625 O O . GLY A 1 205 ? -15.283 5.606 11.547 1.00 91.44 205 GLY A O 1
ATOM 1626 N N . ASN A 1 206 ? -16.343 7.571 11.337 1.00 91.06 206 ASN A N 1
ATOM 1627 C CA . ASN A 1 206 ? -15.121 8.350 11.143 1.00 91.06 206 ASN A CA 1
ATOM 1628 C C . ASN A 1 206 ? -14.506 8.813 12.472 1.00 91.06 206 ASN A C 1
ATOM 1630 O O . ASN A 1 206 ? -14.807 9.889 12.975 1.00 91.06 206 ASN A O 1
ATOM 1634 N N . ARG A 1 207 ? -13.558 8.037 12.995 1.00 91.50 207 ARG A N 1
ATOM 1635 C CA . ARG A 1 207 ? -12.805 8.310 14.237 1.00 91.50 207 ARG A CA 1
ATOM 1636 C C . ARG A 1 207 ? -12.018 9.632 14.318 1.00 91.50 207 ARG A C 1
ATOM 1638 O O . ARG A 1 207 ? -11.441 9.901 15.368 1.00 91.50 207 ARG A O 1
ATOM 1645 N N . TYR A 1 208 ? -11.963 10.419 13.244 1.00 88.44 208 TYR A N 1
ATOM 1646 C CA . TYR A 1 208 ? -11.289 11.724 13.197 1.00 88.44 208 TYR A CA 1
ATOM 1647 C C . TYR A 1 208 ? -12.259 12.909 13.239 1.00 88.44 208 TYR A C 1
ATOM 1649 O O . TYR A 1 208 ? -11.825 14.058 13.197 1.00 88.44 208 TYR A O 1
ATOM 1657 N N . LEU A 1 209 ? -13.568 12.646 13.300 1.00 88.25 209 LEU A N 1
ATOM 1658 C CA . LEU A 1 209 ? -14.587 13.672 13.499 1.00 88.25 209 LEU A CA 1
ATOM 1659 C C . LEU A 1 209 ? -15.083 13.639 14.953 1.00 88.25 209 LEU A C 1
ATOM 1661 O O . LEU A 1 209 ? -15.279 12.545 15.489 1.00 88.25 209 LEU A O 1
ATOM 1665 N N . PRO A 1 210 ? -15.390 14.799 15.568 1.00 83.50 210 PRO A N 1
ATOM 1666 C CA . PRO A 1 210 ? -15.849 14.866 16.959 1.00 83.50 210 PRO A CA 1
ATOM 1667 C C . PRO A 1 210 ? -17.049 13.961 17.277 1.00 83.50 210 PRO A C 1
ATOM 1669 O O . PRO A 1 210 ? -17.095 13.357 18.347 1.00 83.50 210 PRO A O 1
ATOM 1672 N N . ASP A 1 211 ? -17.987 13.847 16.332 1.00 87.19 211 ASP A N 1
ATOM 1673 C CA . ASP A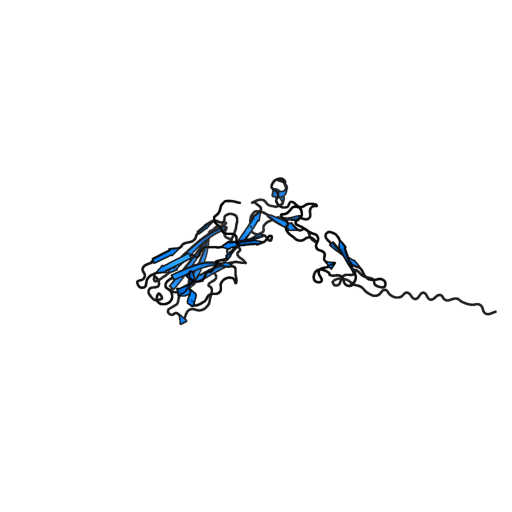 1 211 ? -19.186 12.998 16.403 1.00 87.19 211 ASP A CA 1
ATOM 1674 C C . ASP A 1 211 ? -19.129 11.849 15.381 1.00 87.19 211 ASP A C 1
ATOM 1676 O O . ASP A 1 211 ? -20.153 11.379 14.893 1.00 87.19 211 ASP A O 1
ATOM 1680 N N . GLY A 1 212 ? -17.936 11.435 14.957 1.00 88.69 212 GLY A N 1
ATOM 1681 C CA . GLY A 1 212 ? -17.820 10.487 13.855 1.00 88.69 212 GLY A CA 1
ATOM 1682 C C . GLY A 1 212 ? -17.955 9.017 14.245 1.00 88.69 212 GLY A C 1
ATOM 1683 O O . GLY A 1 212 ? -18.297 8.224 13.375 1.00 88.69 212 GLY A O 1
ATOM 1684 N N . CYS A 1 213 ? -17.725 8.657 15.513 1.00 93.31 213 CYS A N 1
ATOM 1685 C CA . CYS A 1 213 ? -17.998 7.312 16.032 1.00 93.31 213 CYS A CA 1
ATOM 1686 C C . CYS A 1 213 ? -19.433 7.234 16.570 1.00 93.31 213 CYS A C 1
ATOM 1688 O O . CYS A 1 213 ? -19.744 7.782 17.632 1.00 93.31 213 CYS A O 1
ATOM 1690 N N . GLN A 1 214 ? -20.289 6.550 15.822 1.00 92.69 214 GLN A N 1
ATOM 1691 C CA . GLN A 1 214 ? -21.703 6.335 16.104 1.00 92.69 214 GLN A CA 1
ATOM 1692 C C . GLN A 1 214 ? -21.936 4.926 16.638 1.00 92.69 214 GLN A C 1
ATOM 1694 O O . GLN A 1 214 ? -21.151 4.021 16.372 1.00 92.69 214 GLN A O 1
ATOM 1699 N N . ASP A 1 215 ? -22.982 4.781 17.443 1.00 94.00 215 ASP A N 1
ATOM 1700 C CA . ASP A 1 215 ? -23.395 3.497 18.003 1.00 94.00 215 ASP A CA 1
ATOM 1701 C C . ASP A 1 215 ? -23.735 2.500 16.891 1.00 94.00 215 ASP A C 1
ATOM 1703 O O . ASP A 1 215 ? -24.398 2.863 15.915 1.00 94.00 215 ASP A O 1
ATOM 1707 N N . ILE A 1 216 ? -23.277 1.260 17.039 1.00 94.12 216 ILE A N 1
ATOM 1708 C CA . ILE A 1 216 ? -23.667 0.167 16.153 1.00 94.12 216 ILE A CA 1
ATOM 1709 C C . ILE A 1 216 ? -24.967 -0.409 16.699 1.00 94.12 216 ILE A C 1
ATOM 1711 O O . ILE A 1 216 ? -24.969 -0.971 17.782 1.00 94.12 216 ILE A O 1
ATOM 1715 N N . ASP A 1 217 ? -26.054 -0.350 15.931 1.00 94.38 217 ASP A N 1
ATOM 1716 C CA . ASP A 1 217 ? -27.271 -1.079 16.293 1.00 94.38 217 ASP A CA 1
ATOM 1717 C C . ASP A 1 217 ? -27.136 -2.547 15.868 1.00 94.38 217 ASP A C 1
ATOM 1719 O O . ASP A 1 217 ? -27.503 -2.934 14.749 1.00 94.38 217 ASP A O 1
ATOM 1723 N N . GLU A 1 218 ? -26.587 -3.389 16.750 1.00 94.00 218 GLU A N 1
ATOM 1724 C CA . GLU A 1 218 ? -26.412 -4.808 16.436 1.00 94.00 218 GLU A CA 1
ATOM 1725 C C . GLU A 1 218 ? -27.751 -5.521 16.214 1.00 94.00 218 GLU A C 1
ATOM 1727 O O . GLU A 1 218 ? -27.785 -6.526 15.509 1.00 94.00 218 GLU A O 1
ATOM 1732 N N . CYS A 1 219 ? -28.867 -5.001 16.738 1.00 92.50 219 CYS A N 1
ATOM 1733 C CA . CYS A 1 219 ? -30.192 -5.589 16.543 1.00 92.50 219 CYS A CA 1
ATOM 1734 C C . CYS A 1 219 ? -30.744 -5.380 15.126 1.00 92.50 219 CYS A C 1
ATOM 1736 O O . CYS A 1 219 ? -31.586 -6.163 14.685 1.00 92.50 219 CYS A O 1
ATOM 1738 N N . GLN A 1 220 ? -30.276 -4.361 14.399 1.00 91.75 220 GLN A N 1
ATOM 1739 C CA . GLN A 1 220 ? -30.636 -4.136 12.991 1.00 91.75 220 GLN A CA 1
ATOM 1740 C C . GLN A 1 220 ? -29.742 -4.911 12.015 1.00 91.75 220 GLN A C 1
ATOM 1742 O O . GLN A 1 220 ? -30.048 -4.999 10.825 1.00 91.75 220 GLN A O 1
ATOM 1747 N N . ASN A 1 221 ? -28.649 -5.503 12.499 1.00 85.19 221 ASN A N 1
ATOM 1748 C CA . ASN A 1 221 ? -27.697 -6.233 11.676 1.00 85.19 221 ASN A CA 1
ATOM 1749 C C . ASN A 1 221 ? -27.710 -7.725 12.031 1.00 85.19 221 ASN A C 1
ATOM 1751 O O . ASN A 1 221 ? -27.105 -8.152 13.008 1.00 85.19 221 ASN A O 1
ATOM 1755 N N . ALA A 1 222 ? -28.350 -8.544 11.192 1.00 76.69 222 ALA A N 1
ATOM 1756 C CA . ALA A 1 222 ? -28.501 -9.986 11.425 1.00 76.69 222 ALA A CA 1
ATOM 1757 C C . ALA A 1 222 ? -27.170 -10.754 11.569 1.00 76.69 222 ALA A C 1
ATOM 1759 O O . ALA A 1 222 ? -27.146 -11.832 12.152 1.00 76.69 222 ALA A O 1
ATOM 1760 N N . THR A 1 223 ? -26.068 -10.216 11.041 1.00 80.44 223 THR A N 1
ATOM 1761 C CA . THR A 1 223 ? -24.721 -10.793 11.191 1.00 80.44 223 THR A CA 1
ATOM 1762 C C . THR A 1 223 ? -24.027 -10.397 12.494 1.00 80.44 223 THR A C 1
ATOM 1764 O O . THR A 1 223 ? -23.138 -11.119 12.938 1.00 80.44 223 THR A O 1
ATOM 1767 N N . LEU A 1 224 ? -24.410 -9.272 13.105 1.00 82.31 224 LEU A N 1
ATOM 1768 C CA . LEU A 1 224 ? -23.863 -8.804 14.386 1.00 82.31 224 LEU A CA 1
ATOM 1769 C C . LEU A 1 224 ? -24.747 -9.201 15.573 1.00 82.31 224 LEU A C 1
ATOM 1771 O O . LEU A 1 224 ? -24.238 -9.400 16.677 1.00 82.31 224 LEU A O 1
ATOM 1775 N N . SER A 1 225 ? -26.056 -9.349 15.345 1.00 85.19 225 SER A N 1
ATOM 1776 C CA . SER A 1 225 ? -27.002 -9.820 16.348 1.00 85.19 225 SER A CA 1
ATOM 1777 C C . SER A 1 225 ? -26.760 -11.294 16.647 1.00 85.19 225 SER A C 1
ATOM 1779 O O . SER A 1 225 ? -27.175 -12.180 15.903 1.00 85.19 225 SER A O 1
ATOM 1781 N N . LEU A 1 226 ? -26.124 -11.569 17.781 1.00 88.69 226 LEU A N 1
ATOM 1782 C CA . LEU A 1 226 ? -25.974 -12.927 18.301 1.00 88.69 226 LEU A CA 1
ATOM 1783 C C . LEU A 1 226 ? -27.113 -13.277 19.266 1.00 88.69 226 LEU A C 1
ATOM 1785 O O . LEU A 1 226 ? -26.904 -14.023 20.217 1.00 88.69 226 LEU A O 1
ATOM 1789 N N . CYS A 1 227 ? -28.315 -12.719 19.081 1.00 91.38 227 CYS A N 1
ATOM 1790 C CA . CYS A 1 227 ? -29.461 -13.010 19.939 1.00 91.38 227 CYS A CA 1
ATOM 1791 C C . CYS A 1 227 ? -30.302 -14.169 19.391 1.00 91.38 227 CYS A C 1
ATOM 1793 O O . CYS A 1 227 ? -30.703 -14.183 18.233 1.00 91.38 227 CYS A O 1
ATOM 1795 N N . ALA A 1 228 ? -30.626 -15.128 20.257 1.00 91.31 228 ALA A N 1
ATOM 1796 C CA . ALA A 1 228 ? -31.471 -16.276 19.939 1.00 91.31 228 ALA A CA 1
ATOM 1797 C C . ALA A 1 228 ? -32.962 -15.911 19.830 1.00 91.31 228 ALA A C 1
ATOM 1799 O O . ALA A 1 228 ? -33.710 -16.589 19.128 1.00 91.31 228 ALA A O 1
ATOM 1800 N N . GLN A 1 229 ? -33.408 -14.889 20.567 1.00 91.25 229 GLN A N 1
ATOM 1801 C CA . GLN A 1 229 ? -34.804 -14.443 20.579 1.00 91.25 229 GLN A CA 1
ATOM 1802 C C . GLN A 1 229 ? -34.901 -12.915 20.542 1.00 91.25 229 GLN A C 1
ATOM 1804 O O . GLN A 1 229 ? -34.965 -12.335 19.463 1.00 91.25 229 GLN A O 1
ATOM 1809 N N . LYS A 1 230 ? -34.914 -12.251 21.702 1.00 93.62 230 LYS A N 1
ATOM 1810 C CA . LYS A 1 230 ? -35.131 -10.807 21.791 1.00 93.62 230 LYS A CA 1
ATOM 1811 C C . LYS A 1 230 ? -33.803 -10.062 21.874 1.00 93.62 230 LYS A C 1
ATOM 1813 O O . LYS A 1 230 ? -32.960 -10.413 22.697 1.00 93.62 230 LYS A O 1
ATOM 1818 N N . CYS A 1 231 ? -33.663 -9.013 21.070 1.00 94.75 231 CYS A N 1
ATOM 1819 C CA . CYS A 1 231 ? -32.518 -8.104 21.058 1.00 94.75 231 CYS A CA 1
ATOM 1820 C C . CYS A 1 231 ? -32.963 -6.699 21.479 1.00 94.75 231 CYS A C 1
ATOM 1822 O O . CYS A 1 231 ? -33.997 -6.217 21.011 1.00 94.75 231 CYS A O 1
ATOM 1824 N N . THR A 1 232 ? -32.192 -6.053 22.351 1.00 94.69 232 THR A N 1
ATOM 1825 C CA . THR A 1 232 ? -32.365 -4.642 22.718 1.00 94.69 232 THR A CA 1
ATOM 1826 C C . THR A 1 232 ? -31.036 -3.924 22.521 1.00 94.69 232 THR A C 1
ATOM 1828 O O . THR A 1 232 ? -30.045 -4.313 23.140 1.00 94.69 232 THR A O 1
ATOM 1831 N N . ASN A 1 233 ? -31.017 -2.894 21.673 1.00 94.94 233 ASN A N 1
ATOM 1832 C CA . ASN A 1 233 ? -29.827 -2.083 21.452 1.00 94.94 233 ASN A CA 1
ATOM 1833 C C . ASN A 1 233 ? -29.654 -1.043 22.571 1.00 94.94 233 ASN A C 1
ATOM 1835 O O . ASN A 1 233 ? -30.633 -0.435 23.017 1.00 94.94 233 ASN A O 1
ATOM 1839 N N . TYR A 1 234 ? -28.415 -0.815 22.990 1.00 93.88 234 TYR A N 1
ATOM 1840 C CA . TYR A 1 234 ? -28.014 0.248 23.902 1.00 93.88 234 TYR A CA 1
ATOM 1841 C C . TYR A 1 234 ? -26.753 0.936 23.368 1.00 93.88 234 TYR A C 1
ATOM 1843 O O . TYR A 1 234 ? -25.973 0.373 22.616 1.00 93.88 234 TYR A O 1
ATOM 1851 N N . ASN A 1 235 ? -26.501 2.164 23.812 1.00 92.31 235 ASN A N 1
ATOM 1852 C CA . ASN A 1 235 ? -25.324 2.899 23.357 1.00 92.31 235 ASN A CA 1
ATOM 1853 C C . ASN A 1 235 ? -24.014 2.186 23.766 1.00 92.31 235 ASN A C 1
ATOM 1855 O O . ASN A 1 235 ? -23.667 2.146 24.950 1.00 92.31 235 ASN A O 1
ATOM 1859 N N . GLY A 1 236 ? -23.286 1.671 22.777 1.00 90.56 236 GLY A N 1
ATOM 1860 C CA . GLY A 1 236 ? -22.030 0.932 22.863 1.00 90.56 236 GLY A CA 1
ATOM 1861 C C . GLY A 1 236 ? -22.176 -0.577 23.087 1.00 90.56 236 GLY A C 1
ATOM 1862 O O . GLY A 1 236 ? -21.155 -1.248 23.264 1.00 90.56 236 GLY A O 1
ATOM 1863 N N . THR A 1 237 ? -23.398 -1.119 23.158 1.00 92.56 237 THR A N 1
ATOM 1864 C CA . THR A 1 237 ? -23.642 -2.551 23.399 1.00 92.56 237 THR A CA 1
ATOM 1865 C C . THR A 1 237 ? -25.093 -2.943 23.146 1.00 92.56 237 THR A C 1
ATOM 1867 O O . THR A 1 237 ? -26.007 -2.179 23.393 1.00 92.56 237 THR A O 1
ATOM 1870 N N . TYR A 1 238 ? -25.345 -4.220 22.901 1.00 93.81 238 TYR A N 1
ATOM 1871 C CA . TYR A 1 238 ? -26.691 -4.789 22.904 1.00 93.81 238 TYR A CA 1
ATOM 1872 C C . TYR A 1 238 ? -26.864 -5.837 24.004 1.00 93.81 238 TYR A C 1
ATOM 1874 O O . TYR A 1 238 ? -25.897 -6.388 24.542 1.00 93.81 238 TYR A O 1
ATOM 1882 N N . GLU A 1 239 ? -28.118 -6.129 24.332 1.00 94.19 239 GLU A N 1
ATOM 1883 C CA . GLU A 1 239 ? -28.498 -7.193 25.253 1.00 94.19 239 GLU A CA 1
ATOM 1884 C C . GLU A 1 239 ? -29.461 -8.167 24.582 1.00 94.19 239 GLU A C 1
ATOM 1886 O O . GLU A 1 239 ? -30.436 -7.774 23.930 1.00 94.19 239 GLU A O 1
ATOM 1891 N N . CYS A 1 240 ? -29.203 -9.454 24.798 1.00 95.06 240 CYS A N 1
ATOM 1892 C CA . CYS A 1 240 ? -30.102 -10.517 24.397 1.00 95.06 240 CYS A CA 1
ATOM 1893 C C . CYS A 1 240 ? -30.933 -10.983 25.586 1.00 95.06 240 CYS A C 1
ATOM 1895 O O . CYS A 1 240 ? -30.433 -11.130 26.699 1.00 95.06 240 CYS A O 1
ATOM 1897 N N . SER A 1 241 ? -32.206 -11.264 25.342 1.00 94.69 241 SER A N 1
ATOM 1898 C CA . SER A 1 241 ? -33.103 -11.814 26.353 1.00 94.69 241 SER A CA 1
ATOM 1899 C C . SER A 1 241 ? -34.005 -12.888 25.762 1.00 94.69 241 SER A C 1
ATOM 1901 O O . SER A 1 241 ? -34.240 -12.951 24.552 1.00 94.69 241 SER A O 1
ATOM 1903 N N . CYS A 1 242 ? -34.494 -13.761 26.637 1.00 95.12 242 CYS A N 1
ATOM 1904 C CA . CYS A 1 242 ? -35.436 -14.802 26.265 1.00 95.12 242 CYS A CA 1
ATOM 1905 C C . CYS A 1 242 ? -36.878 -14.336 26.454 1.00 95.12 242 CYS A C 1
ATOM 1907 O O . CYS A 1 242 ? -37.206 -13.638 27.417 1.00 95.12 242 CYS A O 1
ATOM 1909 N N . GLU A 1 243 ? -37.746 -14.767 25.547 1.00 94.69 243 GLU A N 1
ATOM 1910 C CA . GLU A 1 243 ? -39.179 -14.518 25.609 1.00 94.69 243 GLU A CA 1
ATOM 1911 C C . GLU A 1 243 ? -39.806 -15.145 26.871 1.00 94.69 243 GLU A C 1
ATOM 1913 O O . GLU A 1 243 ? -39.276 -16.116 27.435 1.00 94.69 243 GLU A O 1
ATOM 1918 N N . PRO A 1 244 ? -40.962 -14.636 27.338 1.00 92.88 244 PRO A N 1
ATOM 1919 C CA . PRO A 1 244 ? -41.678 -15.219 28.464 1.00 92.88 244 PRO A CA 1
ATOM 1920 C C . PRO A 1 244 ? -41.885 -16.732 28.300 1.00 92.88 244 PRO A C 1
ATOM 1922 O O . PRO A 1 244 ? -42.361 -17.215 27.276 1.00 92.88 244 PRO A O 1
ATOM 1925 N N . GLY A 1 245 ? -41.525 -17.495 29.334 1.00 89.94 245 GLY A N 1
ATOM 1926 C CA . GLY A 1 245 ? -41.545 -18.962 29.296 1.00 89.94 245 GLY A CA 1
ATOM 1927 C C . GLY A 1 245 ? -40.221 -19.612 28.881 1.00 89.94 245 GLY A C 1
ATOM 1928 O O . GLY A 1 245 ? -40.134 -20.838 28.909 1.00 89.94 245 GLY A O 1
ATOM 1929 N N . TYR A 1 246 ? -39.184 -18.829 28.579 1.00 93.38 246 TYR A N 1
ATOM 1930 C CA . TYR A 1 246 ? -37.822 -19.296 28.315 1.00 93.38 246 TYR A CA 1
ATOM 1931 C C . TYR A 1 246 ? -36.823 -18.747 29.354 1.00 93.38 246 TYR A C 1
ATOM 1933 O O . TYR A 1 246 ? -37.107 -17.782 30.069 1.00 93.38 246 TYR A O 1
ATOM 1941 N N . GLU A 1 247 ? -35.675 -19.407 29.493 1.00 92.81 247 GLU A N 1
ATOM 1942 C CA . GLU A 1 247 ? -34.533 -19.023 30.334 1.00 92.81 247 GLU A CA 1
ATOM 1943 C C . GLU A 1 247 ? -33.204 -19.274 29.610 1.00 92.81 247 GLU A C 1
ATOM 1945 O O . GLU A 1 247 ? -33.139 -20.112 28.711 1.00 92.81 247 GLU A O 1
ATOM 1950 N N . GLY A 1 248 ? -32.154 -18.569 30.032 1.00 92.25 248 GLY A N 1
ATOM 1951 C CA . GLY A 1 248 ? -30.805 -18.637 29.469 1.00 92.25 248 GLY A CA 1
ATOM 1952 C C . GLY A 1 248 ? -30.211 -17.239 29.287 1.00 92.25 248 GLY A C 1
ATOM 1953 O O . GLY A 1 248 ? -30.780 -16.263 29.777 1.00 92.25 248 GLY A O 1
ATOM 1954 N N . ASP A 1 249 ? -29.068 -17.145 28.611 1.00 92.00 249 ASP A N 1
ATOM 1955 C CA . ASP A 1 249 ? -28.381 -15.872 28.330 1.00 92.00 249 ASP A CA 1
ATOM 1956 C C . ASP A 1 249 ? -28.910 -15.138 27.090 1.00 92.00 249 ASP A C 1
ATOM 1958 O O . ASP A 1 249 ? -28.452 -14.042 26.775 1.00 92.00 249 ASP A O 1
ATOM 1962 N N . GLY A 1 250 ? -29.860 -15.737 26.368 1.00 92.56 250 GLY A N 1
ATOM 1963 C CA . GLY A 1 250 ? -30.439 -15.130 25.179 1.00 92.56 250 GLY A CA 1
ATOM 1964 C C . GLY A 1 250 ? -29.535 -15.149 23.952 1.00 92.56 250 GLY A C 1
ATOM 1965 O O . GLY A 1 250 ? -29.988 -14.695 22.905 1.00 92.56 250 GLY A O 1
ATOM 1966 N N . LYS A 1 251 ? -28.305 -15.669 24.033 1.00 92.56 251 LYS A N 1
ATOM 1967 C CA . LYS A 1 251 ? -27.318 -15.591 22.952 1.00 92.56 251 LYS A CA 1
ATOM 1968 C C . LYS A 1 251 ? -27.262 -16.856 22.107 1.00 92.56 251 LYS A C 1
ATOM 1970 O O . LYS A 1 251 ? -27.258 -17.961 22.638 1.00 92.56 251 LYS A O 1
ATOM 1975 N N . SER A 1 252 ? -27.171 -16.718 20.790 1.00 89.62 252 SER A N 1
ATOM 1976 C CA . SER A 1 252 ? -27.055 -17.847 19.862 1.00 89.62 252 SER A CA 1
ATOM 1977 C C . SER A 1 252 ? -25.714 -18.581 19.962 1.00 89.62 252 SER A C 1
ATOM 1979 O O . SER A 1 252 ? -25.659 -19.769 19.663 1.00 89.62 252 SER A O 1
ATOM 1981 N N . ASP A 1 253 ? -24.647 -17.898 20.384 1.00 90.31 253 ASP A N 1
ATOM 1982 C CA . ASP A 1 253 ? -23.310 -18.460 20.632 1.00 90.31 253 ASP A CA 1
ATOM 1983 C C . ASP A 1 253 ? -23.077 -18.858 22.106 1.00 90.31 253 ASP A C 1
ATOM 1985 O O . ASP A 1 253 ? -21.991 -19.316 22.464 1.00 90.31 253 ASP A O 1
ATOM 1989 N N . GLY A 1 254 ? -24.094 -18.693 22.958 1.00 89.56 254 GLY A N 1
ATOM 1990 C CA . GLY A 1 254 ? -24.067 -19.010 24.383 1.00 89.56 254 GLY A CA 1
ATOM 1991 C C . GLY A 1 254 ? -24.968 -20.189 24.759 1.00 89.56 254 GLY A C 1
ATOM 1992 O O . GLY A 1 254 ? -25.082 -21.189 24.051 1.00 89.56 254 GLY A O 1
ATOM 1993 N N . THR A 1 255 ? -25.613 -20.080 25.918 1.00 91.25 255 THR A N 1
ATOM 1994 C CA . THR A 1 255 ? -26.614 -21.040 26.411 1.00 91.25 255 THR A CA 1
ATOM 1995 C C . THR A 1 255 ? -27.956 -20.927 25.686 1.00 91.25 255 THR A C 1
ATOM 1997 O O . THR A 1 255 ? -28.760 -21.863 25.746 1.00 91.25 255 THR A O 1
ATOM 2000 N N . GLY A 1 256 ? -28.195 -19.819 24.980 1.00 92.56 256 GLY A N 1
ATOM 2001 C CA . GLY A 1 256 ? -29.392 -19.594 24.184 1.00 92.56 256 GLY A CA 1
ATOM 2002 C C . GLY A 1 256 ? -30.637 -19.420 25.038 1.00 92.56 256 GLY A C 1
ATOM 2003 O O . GLY A 1 256 ? -30.580 -19.009 26.195 1.00 92.56 256 GLY A O 1
ATOM 2004 N N . CYS A 1 257 ? -31.789 -19.727 24.446 1.00 94.12 257 CYS A N 1
ATOM 2005 C CA . CYS A 1 257 ? -33.069 -19.718 25.141 1.00 94.12 257 CYS A CA 1
ATOM 2006 C C . CYS A 1 257 ? -33.655 -21.121 25.183 1.00 94.12 257 CYS A C 1
ATOM 2008 O O . CYS A 1 257 ? -34.044 -21.680 24.156 1.00 94.12 257 CYS A O 1
ATOM 2010 N N . ARG A 1 258 ? -33.783 -21.676 26.390 1.00 92.94 258 ARG A N 1
ATOM 2011 C CA . ARG A 1 258 ? -34.455 -22.957 26.631 1.00 92.94 258 ARG A CA 1
ATOM 2012 C C . ARG A 1 258 ? -35.786 -22.744 27.331 1.00 92.94 258 ARG A C 1
ATOM 2014 O O . ARG A 1 258 ? -35.931 -21.845 28.152 1.00 92.94 258 ARG A O 1
ATOM 2021 N N . ARG A 1 259 ? -36.775 -23.578 27.018 1.00 92.19 259 ARG A N 1
ATOM 2022 C CA . ARG A 1 259 ? -38.103 -23.474 27.629 1.00 92.19 259 ARG A CA 1
ATOM 2023 C C . ARG A 1 259 ? -38.008 -23.768 29.129 1.00 92.19 259 ARG A C 1
ATOM 2025 O O . ARG A 1 259 ? -37.468 -24.804 29.514 1.00 92.19 259 ARG A O 1
ATOM 2032 N N . LYS A 1 260 ? -38.558 -22.885 29.963 1.00 87.81 260 LYS A N 1
ATOM 2033 C CA . LYS A 1 260 ? -38.655 -23.095 31.411 1.00 87.81 260 LYS A CA 1
ATOM 2034 C C . LYS A 1 260 ? -39.477 -24.359 31.686 1.00 87.81 260 LYS A C 1
ATOM 2036 O O . LYS A 1 260 ? -40.516 -24.556 31.042 1.00 87.81 260 LYS A O 1
ATOM 2041 N N . PRO A 1 261 ? -39.060 -25.217 32.632 1.00 81.94 261 PRO A N 1
ATOM 2042 C CA . PRO A 1 261 ? -39.886 -26.333 33.063 1.00 81.94 261 PRO A CA 1
ATOM 2043 C C . PRO A 1 261 ? -41.210 -25.799 33.614 1.00 81.94 261 PRO A C 1
ATOM 2045 O O . PRO A 1 261 ? -41.220 -24.921 34.476 1.00 81.94 261 PRO A O 1
ATOM 2048 N N . SER A 1 262 ? -42.335 -26.320 33.128 1.00 73.69 262 SER A N 1
ATOM 2049 C CA . SER A 1 262 ? -43.636 -26.014 33.717 1.00 73.69 262 SER A CA 1
ATOM 2050 C C . SER A 1 262 ? -43.699 -26.647 35.105 1.00 73.69 262 SER A C 1
ATOM 2052 O O . SER A 1 262 ? -43.831 -27.864 35.231 1.00 73.69 262 SER A O 1
ATOM 2054 N N . THR A 1 263 ? -43.601 -25.841 36.159 1.00 64.38 263 THR A N 1
ATOM 2055 C CA . THR A 1 263 ? -43.894 -26.285 37.522 1.00 64.38 263 THR A CA 1
ATOM 2056 C C . THR A 1 263 ? -45.396 -26.515 37.648 1.00 64.38 263 THR A C 1
ATOM 2058 O O . THR A 1 263 ? -46.181 -25.588 37.837 1.00 64.38 263 THR A O 1
ATOM 2061 N N . LEU A 1 264 ? -45.814 -27.775 37.524 1.00 61.31 264 LEU A N 1
ATOM 2062 C CA . LEU A 1 264 ? -47.173 -28.182 37.856 1.00 61.31 264 LEU A CA 1
ATOM 2063 C C . LEU A 1 264 ? -47.325 -28.115 39.384 1.00 61.31 264 LEU A C 1
ATOM 2065 O O . LEU A 1 264 ? -46.855 -28.991 40.106 1.00 61.31 264 LEU A O 1
ATOM 2069 N N . ILE A 1 265 ? -47.958 -27.058 39.895 1.00 64.06 265 ILE A N 1
ATOM 2070 C CA . ILE A 1 265 ? -48.335 -26.987 41.310 1.00 64.06 265 ILE A CA 1
ATOM 2071 C C . ILE A 1 265 ? -49.579 -27.861 41.487 1.00 64.06 265 ILE A C 1
ATOM 2073 O O . ILE A 1 265 ? -50.707 -27.415 41.278 1.00 64.06 265 ILE A O 1
ATOM 2077 N N . VAL A 1 266 ? -49.379 -29.127 41.856 1.00 65.19 266 VAL A N 1
ATOM 2078 C CA . VAL A 1 266 ? -50.477 -30.021 42.238 1.00 65.19 266 VAL A CA 1
ATOM 2079 C C . VAL A 1 266 ? -50.940 -29.627 43.640 1.00 65.19 266 VAL A C 1
ATOM 2081 O O . VAL A 1 266 ? -50.282 -29.930 44.633 1.00 65.19 266 VAL A O 1
ATOM 2084 N N . ARG A 1 267 ? -52.077 -28.930 43.739 1.00 63.12 267 ARG A N 1
ATOM 2085 C CA . ARG A 1 267 ? -52.759 -28.715 45.022 1.00 63.12 267 ARG A CA 1
ATOM 2086 C C . ARG A 1 267 ? -53.587 -29.955 45.343 1.00 63.12 267 ARG A C 1
ATOM 2088 O O . ARG A 1 267 ? -54.661 -30.143 44.782 1.00 63.12 267 ARG A O 1
ATOM 2095 N N . VAL A 1 268 ? -53.075 -30.806 46.229 1.00 65.94 268 VAL A N 1
ATOM 2096 C CA . VAL A 1 268 ? -53.833 -31.939 46.773 1.00 65.94 268 VAL A CA 1
ATOM 2097 C C . VAL A 1 268 ? -54.702 -31.420 47.917 1.00 65.94 268 VAL A C 1
ATOM 2099 O O . VAL A 1 268 ? -54.181 -30.993 48.943 1.00 65.94 268 VAL A O 1
ATOM 2102 N N . ALA A 1 269 ? -56.021 -31.438 47.735 1.00 69.12 269 ALA A N 1
ATOM 2103 C CA . ALA A 1 269 ? -56.980 -31.226 48.813 1.00 69.12 269 ALA A CA 1
ATOM 2104 C C . ALA A 1 269 ? -57.504 -32.593 49.270 1.00 69.12 269 ALA A C 1
ATOM 2106 O O . ALA A 1 269 ? -58.120 -33.318 48.488 1.00 69.12 269 ALA A O 1
ATOM 2107 N N . LEU A 1 270 ? -57.234 -32.956 50.523 1.00 61.72 270 LEU A N 1
ATOM 2108 C CA . LEU A 1 270 ? -57.844 -34.115 51.170 1.00 61.72 270 LEU A CA 1
ATOM 2109 C C . LEU A 1 270 ? -59.218 -33.685 51.694 1.00 61.72 270 LEU A C 1
ATOM 2111 O O . LEU A 1 270 ? -59.302 -32.869 52.607 1.00 61.72 270 LEU A O 1
ATOM 2115 N N . GLY A 1 271 ? -60.285 -34.190 51.076 1.00 57.00 271 GLY A N 1
ATOM 2116 C CA . GLY A 1 271 ? -61.649 -34.023 51.574 1.00 57.00 271 GLY A CA 1
ATOM 2117 C C . GLY A 1 271 ? -61.989 -35.129 52.568 1.00 57.00 271 GLY A C 1
ATOM 2118 O O . GLY A 1 271 ? -61.885 -36.308 52.227 1.00 57.00 271 GLY A O 1
ATOM 2119 N N . GLU A 1 272 ? -62.397 -34.760 53.782 1.00 56.50 272 GLU A N 1
ATOM 2120 C CA . GLU A 1 272 ? -62.977 -35.698 54.745 1.00 56.50 272 GLU A CA 1
ATOM 2121 C C . GLU A 1 272 ? -64.381 -36.113 54.286 1.00 56.50 272 GLU A C 1
ATOM 2123 O O . GLU A 1 272 ? -65.206 -35.285 53.894 1.00 56.50 272 GLU A O 1
ATOM 2128 N N . LYS A 1 273 ? -64.635 -37.423 54.290 1.00 60.16 273 LYS A N 1
ATOM 2129 C CA . LYS A 1 273 ? -65.930 -38.013 53.944 1.00 60.16 273 LYS A CA 1
ATOM 2130 C C . LYS A 1 273 ? -66.783 -38.059 55.217 1.00 60.16 273 LYS A C 1
ATOM 2132 O O . LYS A 1 273 ? -66.388 -38.737 56.162 1.00 60.16 273 LYS A O 1
ATOM 2137 N N . HIS A 1 274 ? -67.894 -37.319 55.224 1.00 54.66 274 HIS A N 1
ATOM 2138 C CA . HIS A 1 274 ? -68.933 -37.377 56.260 1.00 54.66 274 HIS A CA 1
ATOM 2139 C C . HIS A 1 274 ? -69.615 -38.746 56.325 1.00 54.66 274 HIS A C 1
ATOM 2141 O O . HIS A 1 274 ? -69.799 -39.363 55.247 1.00 54.66 274 HIS A O 1
#

Radius of gyration: 30.41 Å; chains: 1; bounding box: 90×59×90 Å

InterPro domains:
  IPR000152 EGF-type aspartate/asparagine hydroxylation site [PS00010] (231-242)
  IPR000742 EGF-like domain [PS50026] (215-252)
  IPR000742 EGF-like domain [SM00181] (164-214)
  IPR000742 EGF-like domain [SM00181] (218-258)
  IPR001881 EGF-like calcium-binding domain [SM00179] (215-258)
  IPR018097 EGF-like calcium-binding, conserved site [PS01187] (215-240)
  IPR049883 NOTCH1, EGF-like calcium-binding domain [PF07645] (215-257)

Organism: Fagus sylvatica (NCBI:txid28930)

Foldseek 3Di:
DDDDPWDWDADDLVFKTKTFDDKFKWFADLQLHTDDTDKDKDQQQFWWFAQVFKFKFKDEAQKKKKKWADDPDIDIWIDDHHDQDLVRDDQDTDGTPDGSGHNIMIMHMDGPRSCNRPCVQARMMIIDMATPPLDGDDSNCSPCVVVDPRRRMTMIGHAQDQAAPVVLVVPPVRNQQAEPPPQKDWAADPSHGHIHIDGDAQWDANRRDRHGTFGDQLVVPPVSDQFLDDWDDDRRDIAADDDPQWDDRRGNPGPHTDGDPPPPPDDDDDDDDD

Sequence (274 aa):
MGETNINVTEIWLSGELRITAYVAEDCYNQTGWRIDNNIPWFRLPNFPVSNTRNKFTAIGCDTYAMIWGSSETTYTTGCISLCADKKDVVERSCSGIGSLDFNNFNISVRSYNNHETVWDFNPCSYAFVVEEGAYKFSIQDLRDFTNRTIETLVVLNWAIGDQNCSEAKKDLENYACTSKDNRTVCLDSNNGKGYYCSCSKGFEGNRYLPDGCQDIDECQNATLSLCAQKCTNYNGTYECSCEPGYEGDGKSDGTGCRRKPSTLIVRVALGEKH

pLDDT: mean 84.4, std 11.93, range [36.12, 96.25]

Secondary structure (DSSP, 8-state):
-------EEEEETTTEEEEE-PPEEEEE-TTS-EEEEE--EEE-TT--B-TTTEEEEEE-SSEEEEEEEESSSEEEEEEEE--SSGGG--------SS----SEEEEEEEESSTTTTTTTT-SEEEEEEEETTT----TTHHHHGGGS----EEEEE--BSSS-HHHHTT-TTT-S---GGG-EEEEE-SSSS-EEEEEPTTEEE-TTSTT-EEEP-GGG-TTT--BSSEEEEETTEEEEEPPTTEES--BTTTT--EEPP---------PPP-